Protein 6KTH (pdb70)

Sequence (190 aa):
DLGTENLYFQSMVSDFRKKKLLHVFTAFFDTNGSGTIDKKDFELAIERISKSRGWSAGDAQYKEVQDTLLKVWDGLSSADTDNDGQVSKEEWISLWEKFSSSPSDWQNLYCKFIFQLEDASNDGSIDSEEFSSVYASFGLDKAEAASAFQKLSKGKSSVSFAEFQELFKEYFASEDVNAPGNFVFGKTSF

Solvent-accessible surface area: 9335 Å² total; per-residue (Å²): 150,147,22,13,84,66,145,136,16,88,95,37,3,42,91,44,26,8,123,4,0,30,54,0,0,70,53,17,7,8,41,84,62,75,27,36,0,45,101,124,0,7,76,42,12,3,67,131,17,0,122,45,66,66,51,65,74,84,54,70,75,21,130,108,5,64,65,28,3,48,113,0,14,85,27,0,33,94,30,158,21,132,80,142,31,72,0,32,60,37,36,0,0,38,29,1,55,90,15,61,94,58,68,44,125,11,2,71,37,6,5,85,13,3,5,82,15,4,3,77,91,108,106,35,34,2,58,38,105,49,0,2,31,0,1,37,34,44,70,35,88,83,79,47,0,36,48,0,6,132,91,1,2,152,70,82,100,51,0,36,63,65,70,2,72,96,20,4,71,58,4,1,39,12,105,97,89,112,6,25,0,2,6,2,5,0,69,37,69,89

B-factor: mean 18.72, std 8.76, range [8.99, 74.09]

Foldseek 3Di:
DCPCVDVVNVVLDPPVLLVLLVCCVQLPAQQVNPQKGFVVSLVVCLQLLQVLLVHHPPDPVSVVSNVLSVVLQVFVQPPDDPDRRIGHSNNSLVLLSCCVPDNTPSLVSVLVVLVCQLVVVPPQKHFLVSQLSSLVSSVDDSVQLSVLRCLLVVNDRIAGSVSSVVLCNCCNHPPDLSRSSVSSNRHNHD

Structure (mmCIF, N/CA/C/O backbone):
data_6KTH
#
_entry.id   6KTH
#
_cell.length_a   47.960
_cell.length_b   67.570
_cell.length_c   69.470
_cell.angle_alpha   90.00
_cell.angle_beta   90.00
_cell.angle_gamma   90.00
#
_symmetry.space_group_name_H-M   'P 21 21 21'
#
loop_
_entity.id
_entity.type
_entity.pdbx_description
1 polymer 'Juvenile hormone diol kinase'
2 non-polymer 'CALCIUM ION'
3 non-polymer GLYCEROL
4 water water
#
loop_
_atom_site.group_PDB
_atom_site.id
_atom_site.type_symbol
_atom_site.label_atom_id
_atom_site.label_alt_id
_atom_site.label_comp_id
_atom_site.label_asym_id
_atom_site.label_entity_id
_atom_site.label_seq_id
_atom_site.pdbx_PDB_ins_code
_atom_site.Cartn_x
_atom_site.Cartn_y
_atom_site.Cartn_z
_atom_site.occupancy
_atom_site.B_iso_or_equiv
_atom_site.auth_seq_id
_atom_site.auth_comp_id
_atom_site.auth_asym_id
_atom_site.auth_atom_id
_atom_site.pdbx_PDB_model_num
ATOM 1 N N . ASP A 1 12 ? -29.667 -17.955 -26.593 1.00 36.58 -10 ASP A N 1
ATOM 2 C CA . ASP A 1 12 ? -28.610 -18.983 -26.403 1.00 34.16 -10 ASP A CA 1
ATOM 3 C C . ASP A 1 12 ? -29.060 -19.839 -25.216 1.00 30.86 -10 ASP A C 1
ATOM 4 O O . ASP A 1 12 ? -29.072 -19.406 -24.067 1.00 29.21 -10 ASP A O 1
ATOM 13 N N . LEU A 1 13 ? -29.473 -21.053 -25.489 1.00 25.00 -9 LEU A N 1
ATOM 14 C CA . LEU A 1 13 ? -29.782 -21.982 -24.398 1.00 21.02 -9 LEU A CA 1
ATOM 15 C C . LEU A 1 13 ? -28.555 -22.806 -24.010 1.00 18.42 -9 LEU A C 1
ATOM 16 O O . LEU A 1 13 ? -28.716 -23.668 -23.161 1.00 16.02 -9 LEU A O 1
ATOM 32 N N . GLY A 1 14 ? -27.367 -22.542 -24.479 1.00 17.39 -8 GLY A N 1
ATOM 33 C CA . GLY A 1 14 ? -26.182 -23.359 -24.135 1.00 17.35 -8 GLY A CA 1
ATOM 34 C C . GLY A 1 14 ? -25.981 -23.488 -22.675 1.00 15.78 -8 GLY A C 1
ATOM 35 O O . GLY A 1 14 ? -25.648 -24.561 -22.138 1.00 17.09 -8 GLY A O 1
ATOM 39 N N . THR A 1 15 ? -26.112 -22.387 -21.936 1.00 14.99 -7 THR A N 1
ATOM 40 C CA . THR A 1 15 ? -25.870 -22.382 -20.493 1.00 14.96 -7 THR A CA 1
ATOM 41 C C . THR A 1 15 ? -26.914 -23.139 -19.714 1.00 14.55 -7 THR A C 1
ATOM 42 O O . THR A 1 15 ? -26.692 -23.417 -18.574 1.00 14.36 -7 THR A O 1
ATOM 52 N N . GLU A 1 16 ? -28.014 -23.506 -20.346 1.00 14.18 -6 GLU A N 1
ATOM 53 C CA . GLU A 1 16 ? -29.109 -24.283 -19.756 1.00 14.70 -6 GLU A CA 1
ATOM 54 C C . GLU A 1 16 ? -28.993 -25.771 -20.122 1.00 13.47 -6 GLU A C 1
ATOM 55 O O . GLU A 1 16 ? -29.948 -26.492 -19.849 1.00 14.41 -6 GLU A O 1
ATOM 67 N N . ASN A 1 17 ? -27.926 -26.223 -20.725 1.00 13.51 -5 ASN A N 1
ATOM 68 C CA . ASN A 1 17 ? -27.886 -27.626 -21.131 1.00 13.99 -5 ASN A CA 1
ATOM 69 C C . ASN A 1 17 ? -27.624 -28.519 -19.935 1.00 14.11 -5 ASN A C 1
ATOM 70 O O . ASN A 1 17 ? -27.374 -28.016 -18.781 1.00 13.75 -5 ASN A O 1
ATOM 79 N N . LEU A 1 18 ? -27.841 -29.843 -20.007 1.00 14.33 -4 LEU A N 1
ATOM 80 C CA . LEU A 1 18 ? -27.806 -30.723 -18.851 1.00 15.86 -4 LEU A CA 1
ATOM 81 C C . LEU A 1 18 ? -26.414 -30.803 -18.233 1.00 15.87 -4 LEU A C 1
ATOM 82 O O . LEU A 1 18 ? -26.347 -31.103 -17.067 1.00 16.22 -4 LEU A O 1
ATOM 98 N N . TYR A 1 19 ? -25.406 -30.633 -19.021 1.00 15.54 -3 TYR A N 1
ATOM 99 C CA . TYR A 1 19 ? -24.003 -30.645 -18.487 1.00 17.16 -3 TYR A CA 1
ATOM 100 C C . TYR A 1 19 ? -23.858 -29.467 -17.497 1.00 16.75 -3 TYR A C 1
ATOM 101 O O . TYR A 1 19 ? -23.476 -29.644 -16.354 1.00 16.99 -3 TYR A O 1
ATOM 118 N N . PHE A 1 20 ? -24.275 -28.277 -17.915 1.00 15.15 -2 PHE A N 1
ATOM 119 C CA . PHE A 1 20 ? -24.137 -27.125 -17.000 1.00 15.78 -2 PHE A CA 1
ATOM 120 C C . PHE A 1 20 ? -25.086 -27.252 -15.863 1.00 16.90 -2 PHE A C 1
ATOM 121 O O . PHE A 1 20 ? -24.733 -26.931 -14.701 1.00 17.84 -2 PHE A O 1
ATOM 138 N N . GLN A 1 21 ? -26.285 -27.804 -16.011 1.00 14.51 -1 GLN A N 1
ATOM 139 C CA . GLN A 1 21 ? -27.180 -27.987 -14.875 1.00 15.70 -1 GLN A CA 1
ATOM 140 C C . GLN A 1 21 ? -26.681 -29.031 -13.901 1.00 17.25 -1 GLN A C 1
ATOM 141 O O . GLN A 1 21 ? -26.991 -28.918 -12.724 1.00 22.06 -1 GLN A O 1
ATOM 153 N N . SER A 1 22 ? -25.888 -29.972 -14.337 1.00 17.59 0 SER A N 1
ATOM 154 C CA . SER A 1 22 ? -25.307 -30.942 -13.393 1.00 20.51 0 SER A CA 1
ATOM 155 C C . SER A 1 22 ? -24.101 -30.288 -12.722 1.00 21.84 0 SER A C 1
ATOM 156 O O . SER A 1 22 ? -23.844 -30.659 -11.542 1.00 29.76 0 SER A O 1
ATOM 163 N N . MET A 1 23 ? -23.433 -29.393 -13.336 1.00 19.00 1 MET A N 1
ATOM 164 C CA . MET A 1 23 ? -22.185 -28.777 -12.794 1.00 20.93 1 MET A CA 1
ATOM 165 C C . MET A 1 23 ? -22.531 -27.724 -11.761 1.00 21.06 1 MET A C 1
ATOM 166 O O . MET A 1 23 ? -21.743 -27.605 -10.754 1.00 22.35 1 MET A O 1
ATOM 180 N N . VAL A 1 24 ? -23.508 -26.860 -11.994 1.00 17.59 2 VAL A N 1
ATOM 181 C CA . VAL A 1 24 ? -23.810 -25.687 -11.149 1.00 17.65 2 VAL A CA 1
ATOM 182 C C . VAL A 1 24 ? -25.309 -25.612 -11.010 1.00 15.24 2 VAL A C 1
ATOM 183 O O . VAL A 1 24 ? -26.042 -25.702 -12.000 1.00 17.83 2 VAL A O 1
ATOM 196 N N . SER A 1 25 ? -25.730 -25.281 -9.812 1.00 14.23 3 SER A N 1
ATOM 197 C CA . SER A 1 25 ? -27.129 -24.973 -9.592 1.00 13.48 3 SER A CA 1
ATOM 198 C C . SER A 1 25 ? -27.571 -23.797 -10.415 1.00 12.66 3 SER A C 1
ATOM 199 O O . SER A 1 25 ? -26.741 -22.875 -10.722 1.00 13.73 3 SER A O 1
ATOM 206 N N . ASP A 1 26 ? -28.830 -23.597 -10.637 1.00 13.81 4 ASP A N 1
ATOM 207 C CA . ASP A 1 26 ? -29.353 -22.429 -11.303 1.00 14.68 4 ASP A CA 1
ATOM 208 C C . ASP A 1 26 ? -28.964 -21.170 -10.517 1.00 13.39 4 ASP A C 1
ATOM 209 O O . ASP A 1 26 ? -28.642 -20.123 -11.106 1.00 13.57 4 ASP A O 1
ATOM 218 N N . PHE A 1 27 ? -29.022 -21.182 -9.226 1.00 12.92 5 PHE A N 1
ATOM 219 C CA . PHE A 1 27 ? -28.714 -20.035 -8.396 1.00 12.34 5 PHE A CA 1
ATOM 220 C C . PHE A 1 27 ? -27.253 -19.624 -8.561 1.00 11.60 5 PHE A C 1
ATOM 221 O O . PHE A 1 27 ? -26.935 -18.456 -8.753 1.00 11.70 5 PHE A O 1
ATOM 238 N N . ARG A 1 28 ? -26.351 -20.563 -8.453 1.00 11.36 6 ARG A N 1
ATOM 239 C CA . ARG A 1 28 ? -24.932 -20.274 -8.654 1.00 11.33 6 ARG A CA 1
ATOM 240 C C . ARG A 1 28 ? -24.689 -19.830 -10.072 1.00 11.35 6 ARG A C 1
ATOM 241 O O . ARG A 1 28 ? -23.900 -18.886 -10.292 1.00 12.66 6 ARG A O 1
ATOM 262 N N . LYS A 1 29 ? -25.323 -20.441 -11.063 1.00 12.68 7 LYS A N 1
ATOM 263 C CA . LYS A 1 29 ? -25.110 -20.072 -12.450 1.00 12.71 7 LYS A CA 1
ATOM 264 C C . LYS A 1 29 ? -25.528 -18.663 -12.669 1.00 12.33 7 LYS A C 1
ATOM 265 O O . LYS A 1 29 ? -24.785 -17.878 -13.350 1.00 12.36 7 LYS A O 1
ATOM 284 N N . LYS A 1 30 ? -26.629 -18.195 -12.111 1.00 12.31 8 LYS A N 1
ATOM 285 C CA . LYS A 1 30 ? -27.078 -16.845 -12.219 1.00 12.80 8 LYS A CA 1
ATOM 286 C C . LYS A 1 30 ? -26.071 -15.854 -11.593 1.00 12.28 8 LYS A C 1
ATOM 287 O O . LYS A 1 30 ? -25.727 -14.849 -12.173 1.00 12.98 8 LYS A O 1
ATOM 306 N N . LYS A 1 31 ? -25.540 -16.212 -10.426 1.00 10.80 9 LYS A N 1
ATOM 307 C CA . LYS A 1 31 ? -24.506 -15.395 -9.813 1.00 11.16 9 LYS A CA 1
ATOM 308 C C . LYS A 1 31 ? -23.274 -15.298 -10.731 1.00 10.53 9 LYS A C 1
ATOM 309 O O . LYS A 1 31 ? -22.670 -14.202 -10.858 1.00 10.85 9 LYS A O 1
ATOM 328 N N . LEU A 1 32 ? -22.825 -16.411 -11.248 1.00 10.81 10 LEU A N 1
ATOM 329 C CA . LEU A 1 32 ? -21.587 -16.389 -12.080 1.00 11.47 10 LEU A CA 1
ATOM 330 C C . LEU A 1 32 ? -21.884 -15.575 -13.323 1.00 11.60 10 LEU A C 1
ATOM 331 O O . LEU A 1 32 ? -20.980 -14.799 -13.737 1.00 11.99 10 LEU A O 1
ATOM 347 N N . LEU A 1 33 ? -22.986 -15.738 -13.976 1.00 11.36 11 LEU A N 1
ATOM 348 C CA . LEU A 1 33 ? -23.256 -15.026 -15.227 1.00 12.12 11 LEU A CA 1
ATOM 349 C C . LEU A 1 33 ? -23.493 -13.592 -14.949 1.00 12.30 11 LEU A C 1
ATOM 350 O O . LEU A 1 33 ? -23.188 -12.719 -15.787 1.00 13.47 11 LEU A O 1
ATOM 366 N N . HIS A 1 34 ? -23.940 -13.172 -13.775 1.00 11.81 12 HIS A N 1
ATOM 367 C CA . HIS A 1 34 ? -24.088 -11.786 -13.421 1.00 11.90 12 HIS A CA 1
ATOM 368 C C . HIS A 1 34 ? -22.743 -11.097 -13.453 1.00 12.73 12 HIS A C 1
ATOM 369 O O . HIS A 1 34 ? -22.635 -9.933 -13.884 1.00 13.72 12 HIS A O 1
ATOM 382 N N . VAL A 1 35 ? -21.668 -11.715 -12.997 1.00 11.90 13 VAL A N 1
ATOM 383 C CA . VAL A 1 35 ? -20.332 -11.125 -12.996 1.00 12.07 13 VAL A CA 1
ATOM 384 C C . VAL A 1 35 ? -19.901 -10.982 -14.464 1.00 12.76 13 VAL A C 1
ATOM 385 O O . VAL A 1 35 ? -19.337 -9.908 -14.858 1.00 12.96 13 VAL A O 1
ATOM 398 N N . PHE A 1 36 ? -20.203 -11.944 -15.287 1.00 12.22 14 PHE A N 1
ATOM 399 C CA . PHE A 1 36 ? -19.897 -11.850 -16.740 1.00 12.20 14 PHE A CA 1
ATOM 400 C C . PHE A 1 36 ? -20.582 -10.635 -17.315 1.00 12.10 14 PHE A C 1
ATOM 401 O O . PHE A 1 36 ? -19.870 -9.799 -17.981 1.00 12.96 14 PHE A O 1
ATOM 418 N N . THR A 1 37 ? -21.862 -10.464 -17.163 1.00 12.22 15 THR A N 1
ATOM 419 C CA . THR A 1 37 ? -22.590 -9.400 -17.861 1.00 13.91 15 THR A CA 1
ATOM 420 C C . THR A 1 37 ? -22.379 -8.096 -17.207 1.00 15.28 15 THR A C 1
ATOM 421 O O . THR A 1 37 ? -22.346 -7.031 -17.964 1.00 18.22 15 THR A O 1
ATOM 431 N N . ALA A 1 38 ? -22.308 -7.976 -15.908 1.00 14.03 16 ALA A N 1
ATOM 432 C CA . ALA A 1 38 ? -22.266 -6.675 -15.261 1.00 15.25 16 ALA A CA 1
ATOM 433 C C . ALA A 1 38 ? -20.877 -6.145 -15.120 1.00 15.30 16 ALA A C 1
ATOM 434 O O . ALA A 1 38 ? -20.682 -4.921 -15.007 1.00 19.86 16 ALA A O 1
ATOM 441 N N . PHE A 1 39 ? -19.839 -6.963 -15.081 1.00 13.26 17 PHE A N 1
ATOM 442 C CA . PHE A 1 39 ? -18.460 -6.528 -14.817 1.00 14.59 17 PHE A CA 1
ATOM 443 C C . PHE A 1 39 ? -17.491 -6.808 -15.945 1.00 15.37 17 PHE A C 1
ATOM 444 O O . PHE A 1 39 ? -16.562 -5.958 -16.058 1.00 18.67 17 PHE A O 1
ATOM 461 N N . PHE A 1 40 ? -17.644 -7.829 -16.726 1.00 13.93 18 PHE A N 1
ATOM 462 C CA . PHE A 1 40 ? -16.582 -8.177 -17.711 1.00 13.50 18 PHE A CA 1
ATOM 463 C C . PHE A 1 40 ? -16.991 -7.870 -19.131 1.00 13.37 18 PHE A C 1
ATOM 464 O O . PHE A 1 40 ? -16.097 -7.436 -19.868 1.00 14.56 18 PHE A O 1
ATOM 481 N N . ASP A 1 41 ? -18.206 -8.090 -19.526 1.00 13.60 19 ASP A N 1
ATOM 482 C CA . ASP A 1 41 ? -18.628 -7.913 -20.940 1.00 13.53 19 ASP A CA 1
ATOM 483 C C . ASP A 1 41 ? -19.034 -6.480 -21.125 1.00 13.36 19 ASP A C 1
ATOM 484 O O . ASP A 1 41 ? -20.208 -6.157 -21.313 1.00 15.86 19 ASP A O 1
ATOM 493 N N . THR A 1 42 ? -18.015 -5.581 -21.197 1.00 13.19 20 THR A N 1
ATOM 494 C CA . THR A 1 42 ? -18.258 -4.137 -21.221 1.00 14.24 20 THR A CA 1
ATOM 495 C C . THR A 1 42 ? -19.118 -3.726 -22.381 1.00 15.48 20 THR A C 1
ATOM 496 O O . THR A 1 42 ? -19.976 -2.838 -22.113 1.00 19.48 20 THR A O 1
ATOM 506 N N . ASN A 1 43 ? -18.963 -4.283 -23.553 1.00 15.68 21 ASN A N 1
ATOM 507 C CA . ASN A 1 43 ? -19.775 -3.810 -24.679 1.00 16.90 21 ASN A CA 1
ATOM 508 C C . ASN A 1 43 ? -21.095 -4.551 -24.771 1.00 19.49 21 ASN A C 1
ATOM 509 O O . ASN A 1 43 ? -21.860 -4.324 -25.754 1.00 20.73 21 ASN A O 1
ATOM 518 N N . GLY A 1 44 ? -21.412 -5.506 -23.906 1.00 17.70 22 GLY A N 1
ATOM 519 C CA . GLY A 1 44 ? -22.715 -6.200 -23.922 1.00 18.72 22 GLY A CA 1
ATOM 520 C C . GLY A 1 44 ? -22.873 -7.142 -25.061 1.00 18.79 22 GLY A C 1
ATOM 521 O O . GLY A 1 44 ? -24.022 -7.551 -25.366 1.00 22.72 22 GLY A O 1
ATOM 525 N N . SER A 1 45 ? -21.849 -7.632 -25.716 1.00 17.38 23 SER A N 1
ATOM 526 C CA . SER A 1 45 ? -21.953 -8.454 -26.934 1.00 18.03 23 SER A CA 1
ATOM 527 C C . SER A 1 45 ? -22.330 -9.878 -26.620 1.00 21.10 23 SER A C 1
ATOM 528 O O . SER A 1 45 ? -22.669 -10.656 -27.506 1.00 21.31 23 SER A O 1
ATOM 535 N N . GLY A 1 46 ? -22.147 -10.300 -25.381 1.00 17.72 24 GLY A N 1
ATOM 536 C CA . GLY A 1 46 ? -22.407 -11.700 -24.959 1.00 17.92 24 GLY A CA 1
ATOM 537 C C . GLY A 1 46 ? -21.181 -12.554 -24.957 1.00 16.86 24 GLY A C 1
ATOM 538 O O . GLY A 1 46 ? -21.236 -13.729 -24.589 1.00 17.98 24 GLY A O 1
ATOM 542 N N . THR A 1 47 ? -20.021 -12.008 -25.315 1.00 16.14 25 THR A N 1
ATOM 543 C CA . THR A 1 47 ? -18.741 -12.662 -25.310 1.00 15.45 25 THR A CA 1
ATOM 544 C C . THR A 1 47 ? -17.692 -11.719 -24.715 1.00 14.35 25 THR A C 1
ATOM 545 O O . THR A 1 47 ? -17.781 -10.495 -25.043 1.00 16.21 25 THR A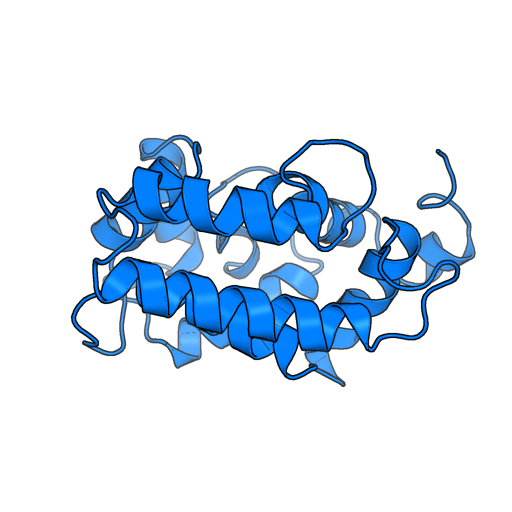 O 1
ATOM 555 N N . ILE A 1 48 ? -16.785 -12.216 -23.931 1.00 13.12 26 ILE A N 1
ATOM 556 C CA . ILE A 1 48 ? -15.678 -11.387 -23.406 1.00 13.29 26 ILE A CA 1
ATOM 557 C C . ILE A 1 48 ? -14.526 -11.469 -24.354 1.00 14.20 26 ILE A C 1
ATOM 558 O O . ILE A 1 48 ? -14.050 -12.569 -24.659 1.00 14.40 26 ILE A O 1
ATOM 574 N N . ASP A 1 49 ? -13.926 -10.352 -24.713 1.00 13.35 27 ASP A N 1
ATOM 575 C CA . ASP A 1 49 ? -12.662 -10.346 -25.513 1.00 14.00 27 ASP A CA 1
ATOM 576 C C . ASP A 1 49 ? -11.813 -9.188 -25.055 1.00 13.45 27 ASP A C 1
ATOM 577 O O . ASP A 1 49 ? -12.136 -8.453 -24.090 1.00 12.78 27 ASP A O 1
ATOM 586 N N . LYS A 1 50 ? -10.641 -9.002 -25.663 1.00 12.66 28 LYS A N 1
ATOM 587 C CA . LYS A 1 50 ? -9.721 -8.000 -25.222 1.00 12.62 28 LYS A CA 1
ATOM 588 C C . LYS A 1 50 ? -10.331 -6.593 -25.351 1.00 11.83 28 LYS A C 1
ATOM 589 O O . LYS A 1 50 ? -10.055 -5.778 -24.482 1.00 12.83 28 LYS A O 1
ATOM 608 N N . LYS A 1 51 ? -11.130 -6.363 -26.314 1.00 12.29 29 LYS A N 1
ATOM 609 C CA . LYS A 1 51 ? -11.775 -5.061 -26.489 1.00 13.27 29 LYS A CA 1
ATOM 610 C C . LYS A 1 51 ? -12.562 -4.741 -25.251 1.00 12.40 29 LYS A C 1
ATOM 611 O O . LYS A 1 51 ? -12.629 -3.532 -24.859 1.00 13.19 29 LYS A O 1
ATOM 630 N N . ASP A 1 52 ? -13.237 -5.698 -24.629 1.00 12.26 30 ASP A N 1
ATOM 631 C CA . ASP A 1 52 ? -13.967 -5.376 -23.412 1.00 12.10 30 ASP A CA 1
ATOM 632 C C . ASP A 1 52 ? -13.056 -4.826 -22.330 1.00 12.48 30 ASP A C 1
ATOM 633 O O . ASP A 1 52 ? -13.475 -3.940 -21.571 1.00 13.21 30 ASP A O 1
ATOM 642 N N . PHE A 1 53 ? -11.869 -5.355 -22.208 1.00 12.02 31 PHE A N 1
ATOM 643 C CA . PHE A 1 53 ? -10.895 -4.903 -21.210 1.00 12.07 31 PHE A CA 1
ATOM 644 C C . PHE A 1 53 ? -10.358 -3.532 -21.597 1.00 12.26 31 PHE A C 1
ATOM 645 O O . PHE A 1 53 ? -10.171 -2.679 -20.731 1.00 13.56 31 PHE A O 1
ATOM 662 N N . GLU A 1 54 ? -10.108 -3.282 -22.870 1.00 12.30 32 GLU A N 1
ATOM 663 C CA . GLU A 1 54 ? -9.601 -1.973 -23.307 1.00 13.52 32 GLU A CA 1
ATOM 664 C C . GLU A 1 54 ? -10.686 -0.951 -23.043 1.00 13.85 32 GLU A C 1
ATOM 665 O O . GLU A 1 54 ? -10.316 0.179 -22.587 1.00 16.83 32 GLU A O 1
ATOM 677 N N . LEU A 1 55 ? -11.954 -1.222 -23.224 1.00 12.69 33 LEU A N 1
ATOM 678 C CA . LEU A 1 55 ? -13.022 -0.272 -22.833 1.00 12.10 33 LEU A CA 1
ATOM 679 C C . LEU A 1 55 ? -13.106 -0.145 -21.345 1.00 13.28 33 LEU A C 1
ATOM 680 O O . LEU A 1 55 ? -13.202 0.998 -20.845 1.00 13.97 33 LEU A O 1
ATOM 696 N N . ALA A 1 56 ? -13.004 -1.218 -20.574 1.00 12.35 34 ALA A N 1
ATOM 697 C CA . ALA A 1 56 ? -13.113 -1.184 -19.107 1.00 12.42 34 ALA A CA 1
ATOM 698 C C . ALA A 1 56 ? -12.014 -0.327 -18.544 1.00 11.70 34 ALA A C 1
ATOM 699 O O . ALA A 1 56 ? -12.252 0.375 -17.544 1.00 12.36 34 ALA A O 1
ATOM 706 N N . ILE A 1 57 ? -10.797 -0.424 -19.005 1.00 11.92 35 ILE A N 1
ATOM 707 C CA . ILE A 1 57 ? -9.676 0.343 -18.469 1.00 11.60 35 ILE A CA 1
ATOM 708 C C . ILE A 1 57 ? -10.053 1.809 -18.504 1.00 12.32 35 ILE A C 1
ATOM 709 O O . ILE A 1 57 ? -9.869 2.526 -17.509 1.00 12.87 35 ILE A O 1
ATOM 725 N N . GLU A 1 58 ? -10.460 2.295 -19.657 1.00 12.60 36 GLU A N 1
ATOM 726 C CA . GLU A 1 58 ? -10.789 3.709 -19.839 1.00 12.85 36 GLU A CA 1
ATOM 727 C C . GLU A 1 58 ? -11.972 4.040 -18.964 1.00 12.56 36 GLU A C 1
ATOM 728 O O . GLU A 1 58 ? -11.978 5.099 -18.280 1.00 14.04 36 GLU A O 1
ATOM 740 N N . ARG A 1 59 ? -13.022 3.231 -18.960 1.00 11.49 37 ARG A N 1
ATOM 741 C CA . ARG A 1 59 ? -14.266 3.599 -18.275 1.00 12.12 37 ARG A CA 1
ATOM 742 C C . ARG A 1 59 ? -14.119 3.533 -16.759 1.00 12.44 37 ARG A C 1
ATOM 743 O O . ARG A 1 59 ? -14.586 4.436 -16.075 1.00 12.70 37 ARG A O 1
ATOM 764 N N . ILE A 1 60 ? -13.546 2.479 -16.244 1.00 12.11 38 ILE A N 1
ATOM 765 C CA . ILE A 1 60 ? -13.345 2.376 -14.785 1.00 11.50 38 ILE A CA 1
ATOM 766 C C . ILE A 1 60 ? -12.470 3.505 -14.358 1.00 12.21 38 ILE A C 1
ATOM 767 O O . ILE A 1 60 ? -12.737 4.149 -13.323 1.00 11.89 38 ILE A O 1
ATOM 783 N N . SER A 1 61 ? -11.381 3.791 -15.040 1.00 11.61 39 SER A N 1
ATOM 784 C CA . SER A 1 61 ? -10.514 4.899 -14.660 1.00 11.82 39 SER A CA 1
ATOM 785 C C . SER A 1 61 ? -11.295 6.193 -14.597 1.00 12.45 39 SER A C 1
ATOM 786 O O . SER A 1 61 ? -11.206 6.928 -13.591 1.00 13.30 39 SER A O 1
ATOM 793 N N . LYS A 1 62 ? -12.073 6.492 -15.611 1.00 12.63 40 LYS A N 1
ATOM 794 C CA . LYS A 1 62 ? -12.856 7.743 -15.634 1.00 14.06 40 LYS A CA 1
ATOM 795 C C . LYS A 1 62 ? -13.852 7.745 -14.491 1.00 13.45 40 LYS A C 1
ATOM 796 O O . LYS A 1 62 ? -14.133 8.827 -13.869 1.00 15.23 40 LYS A O 1
ATOM 815 N N . SER A 1 63 ? -14.399 6.620 -14.127 1.00 12.98 41 SER A N 1
ATOM 816 C CA . SER A 1 63 ? -15.429 6.525 -13.062 1.00 12.99 41 SER A CA 1
ATOM 817 C C . SER A 1 63 ? -14.816 6.895 -11.704 1.00 13.75 41 SER A C 1
ATOM 818 O O . SER A 1 63 ? -15.565 7.217 -10.799 1.00 14.35 41 SER A O 1
ATOM 825 N N . ARG A 1 64 ? -13.517 6.761 -11.585 1.00 13.74 42 ARG A N 1
ATOM 826 C CA . ARG A 1 64 ? -12.779 7.139 -10.361 1.00 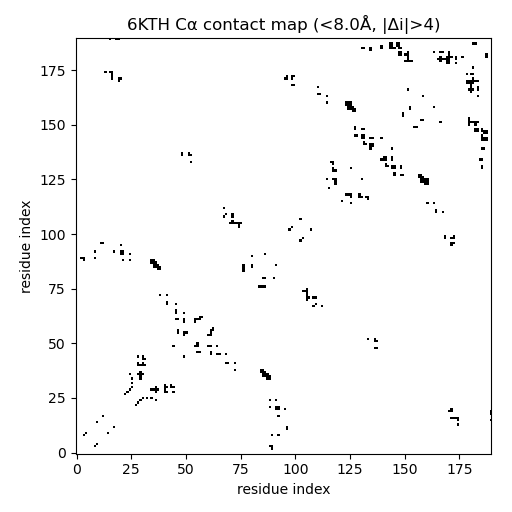14.30 42 ARG A CA 1
ATOM 827 C C . ARG A 1 64 ? -12.084 8.456 -10.497 1.00 15.21 42 ARG A C 1
ATOM 828 O O . ARG A 1 64 ? -11.395 8.871 -9.578 1.00 16.94 42 ARG A O 1
ATOM 849 N N . GLY A 1 65 ? -12.289 9.203 -11.570 1.00 14.56 43 GLY A N 1
ATOM 850 C CA . GLY A 1 65 ? -11.731 10.537 -11.802 1.00 16.09 43 GLY A CA 1
ATOM 851 C C . GLY A 1 65 ? -10.330 10.510 -12.339 1.00 17.83 43 GLY A C 1
ATOM 852 O O . GLY A 1 65 ? -9.615 11.544 -12.279 1.00 19.89 43 GLY A O 1
ATOM 856 N N . TRP A 1 66 ? -9.879 9.426 -12.952 1.00 16.10 44 TRP A N 1
ATOM 857 C CA . TRP A 1 66 ? -8.512 9.300 -13.477 1.00 16.34 44 TRP A CA 1
ATOM 858 C C . TRP A 1 66 ? -8.549 9.369 -14.983 1.00 17.95 44 TRP A C 1
ATOM 859 O O . TRP A 1 66 ? -9.603 9.109 -15.589 1.00 19.89 44 TRP A O 1
ATOM 880 N N . SER A 1 67 ? -7.443 9.727 -15.561 1.00 18.78 45 SER A N 1
ATOM 881 C CA . SER A 1 67 ? -7.284 9.841 -17.013 1.00 19.18 45 SER A CA 1
ATOM 882 C C . SER A 1 67 ? -5.909 9.348 -17.362 1.00 18.97 45 SER A C 1
ATOM 883 O O . SER A 1 67 ? -5.035 9.223 -16.515 1.00 17.94 45 SER A O 1
ATOM 890 N N . ALA A 1 68 ? -5.734 9.037 -18.644 1.00 18.59 46 ALA A N 1
ATOM 891 C CA . ALA A 1 68 ? -4.473 8.465 -19.089 1.00 18.84 46 ALA A CA 1
ATOM 892 C C . ALA A 1 68 ? -3.342 9.372 -18.699 1.00 21.05 46 ALA A C 1
ATOM 893 O O . ALA A 1 68 ? -3.496 10.616 -18.815 1.00 23.04 46 ALA A O 1
ATOM 900 N N . GLY A 1 69 ? -2.224 8.803 -18.298 1.00 22.15 47 GLY A N 1
ATOM 901 C CA . GLY A 1 69 ? -1.105 9.641 -17.811 1.00 23.08 47 GLY A CA 1
ATOM 902 C C . GLY A 1 69 ? -1.099 9.631 -16.290 1.00 24.23 47 GLY A C 1
ATOM 903 O O . GLY A 1 69 ? -0.025 9.848 -15.690 1.00 28.00 47 GLY A O 1
ATOM 907 N N . ASP A 1 70 ? -2.228 9.472 -15.591 1.00 20.54 48 ASP A N 1
ATOM 908 C CA . ASP A 1 70 ? -2.266 9.388 -14.115 1.00 20.34 48 ASP A CA 1
ATOM 909 C C . ASP A 1 70 ? -1.646 8.061 -13.683 1.00 21.25 48 ASP A C 1
ATOM 910 O O . ASP A 1 70 ? -1.872 7.020 -14.319 1.00 20.21 48 ASP A O 1
ATOM 919 N N . ALA A 1 71 ? -0.963 8.021 -12.560 1.00 20.80 49 ALA A N 1
ATOM 920 C CA . ALA A 1 71 ? -0.389 6.783 -12.065 1.00 19.19 49 ALA A CA 1
ATOM 921 C C . ALA A 1 71 ? -1.513 5.777 -11.842 1.00 18.22 49 ALA A C 1
ATOM 922 O O . ALA A 1 71 ? -1.298 4.575 -12.046 1.00 19.02 49 ALA A O 1
ATOM 929 N N . GLN A 1 72 ? -2.640 6.181 -11.317 1.00 17.76 50 GLN A N 1
ATOM 930 C CA . GLN A 1 72 ? -3.747 5.220 -11.022 1.00 16.68 50 GLN A CA 1
ATOM 931 C C . GLN A 1 72 ? -4.289 4.650 -12.338 1.00 16.07 50 GLN A C 1
ATOM 932 O O . GLN A 1 72 ? -4.716 3.503 -12.329 1.00 16.09 50 GLN A O 1
ATOM 944 N N . TYR A 1 73 ? -4.335 5.401 -13.396 1.00 15.72 51 TYR A N 1
ATOM 945 C CA . TYR A 1 73 ? -4.790 4.872 -14.703 1.00 14.35 51 TYR A CA 1
ATOM 946 C C . TYR A 1 73 ? -3.835 3.798 -15.152 1.00 14.57 51 TYR A C 1
ATOM 947 O O . TYR A 1 73 ? -4.235 2.683 -15.572 1.00 14.71 51 TYR A O 1
ATOM 964 N N . LYS A 1 74 ? -2.547 4.021 -15.055 1.00 15.27 52 LYS A N 1
ATOM 965 C CA . LYS A 1 74 ? -1.545 3.041 -15.468 1.00 16.75 52 LYS A CA 1
ATOM 966 C C . LYS A 1 74 ? -1.722 1.750 -14.631 1.00 16.68 52 LYS A C 1
ATOM 967 O O . LYS A 1 74 ? -1.573 0.656 -15.170 1.00 16.05 52 LYS A O 1
ATOM 986 N N . GLU A 1 75 ? -2.033 1.873 -13.349 1.00 15.15 53 GLU A N 1
ATOM 987 C CA . GLU A 1 75 ? -2.272 0.726 -12.473 1.00 15.93 53 GLU A CA 1
ATOM 988 C C . GLU A 1 75 ? -3.494 -0.059 -12.967 1.00 14.76 53 GLU A C 1
ATOM 989 O O . GLU A 1 75 ? -3.423 -1.307 -13.064 1.00 14.81 53 GLU A O 1
ATOM 1001 N N . VAL A 1 76 ? -4.608 0.626 -13.240 1.00 13.70 54 VAL A N 1
ATOM 1002 C CA . VAL A 1 76 ? -5.788 -0.10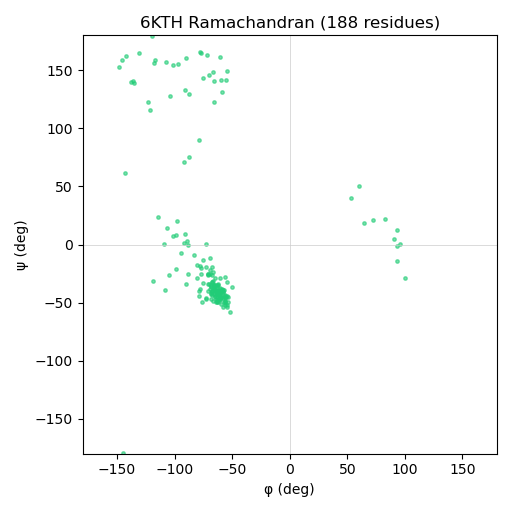3 -13.776 1.00 12.08 54 VAL A CA 1
ATOM 1003 C C . VAL A 1 76 ? -5.398 -0.841 -15.044 1.00 12.26 54 VAL A C 1
ATOM 1004 O O . VAL A 1 76 ? -5.804 -1.970 -15.289 1.00 13.08 54 VAL A O 1
ATOM 1017 N N . GLN A 1 77 ? -4.763 -0.105 -15.959 1.00 12.93 55 GLN A N 1
ATOM 1018 C CA . GLN A 1 77 ? -4.382 -0.656 -17.262 1.00 13.12 55 GLN A CA 1
ATOM 1019 C C . GLN A 1 77 ? -3.557 -1.907 -17.086 1.00 14.32 55 GLN A C 1
ATOM 1020 O O . GLN A 1 77 ? -3.821 -2.945 -17.660 1.00 14.20 55 GLN A O 1
ATOM 1032 N N . ASP A 1 78 ? -2.502 -1.813 -16.284 1.00 14.61 56 ASP A N 1
ATOM 1033 C CA . ASP A 1 78 ? -1.571 -2.932 -16.177 1.00 14.88 56 ASP A CA 1
ATOM 1034 C C . ASP A 1 78 ? -2.294 -4.135 -15.521 1.00 15.31 56 ASP A C 1
ATOM 1035 O O . ASP A 1 78 ? -2.148 -5.281 -15.960 1.00 15.17 56 ASP A O 1
ATOM 1044 N N . THR A 1 79 ? -3.068 -3.850 -14.489 1.00 14.26 57 THR A N 1
ATOM 1045 C CA . THR A 1 79 ? -3.734 -4.945 -13.791 1.00 13.19 57 THR A CA 1
ATOM 1046 C C . THR A 1 79 ? -4.785 -5.621 -14.688 1.00 11.91 57 THR A C 1
ATOM 1047 O O . THR A 1 79 ? -4.845 -6.828 -14.771 1.00 12.49 57 THR A O 1
ATOM 1057 N N . LEU A 1 80 ? -5.658 -4.836 -15.334 1.00 12.45 58 LEU A N 1
ATOM 1058 C CA . LEU A 1 80 ? -6.679 -5.451 -16.154 1.00 11.77 58 LEU A CA 1
ATOM 1059 C C . LEU A 1 80 ? -6.110 -6.184 -17.361 1.00 11.85 58 LEU A C 1
ATOM 1060 O O . LEU A 1 80 ? -6.649 -7.169 -17.757 1.00 12.47 58 LEU A O 1
ATOM 1076 N N . LEU A 1 81 ? -5.042 -5.658 -17.926 1.00 13.02 59 LEU A N 1
ATOM 1077 C CA . LEU A 1 81 ? -4.426 -6.411 -19.043 1.00 14.59 59 LEU A CA 1
ATOM 1078 C C . LEU A 1 81 ? -3.830 -7.729 -18.536 1.00 14.09 59 LEU A C 1
ATOM 1079 O O . LEU A 1 81 ? -3.880 -8.731 -19.257 1.00 14.63 59 LEU A O 1
ATOM 1095 N N . LYS A 1 82 ? -3.352 -7.770 -17.296 1.00 13.98 60 LYS A N 1
ATOM 1096 C CA . LYS A 1 82 ? -2.902 -9.053 -16.723 1.00 14.65 60 LYS A CA 1
ATOM 1097 C C . LYS A 1 82 ? -4.055 -9.977 -16.467 1.00 13.43 60 LYS A C 1
ATOM 1098 O O . LYS A 1 82 ? -3.913 -11.169 -16.646 1.00 15.44 60 LYS A O 1
ATOM 1117 N N . VAL A 1 83 ? -5.187 -9.480 -16.012 1.00 12.83 61 VAL A N 1
ATOM 1118 C CA . VAL A 1 83 ? -6.376 -10.311 -15.835 1.00 12.56 61 VAL A CA 1
ATOM 1119 C C . VAL A 1 83 ? -6.761 -10.892 -17.195 1.00 13.61 61 VAL A C 1
ATOM 1120 O O . VAL A 1 83 ? -7.020 -12.105 -17.299 1.00 14.15 61 VAL A O 1
ATOM 1133 N N . TRP A 1 84 ? -6.774 -10.081 -18.262 1.00 13.01 62 TRP A N 1
ATOM 1134 C CA . TRP A 1 84 ? -7.116 -10.630 -19.583 1.00 13.73 62 TRP A CA 1
ATOM 1135 C C . TRP A 1 84 ? -6.070 -11.675 -20.016 1.00 13.40 62 TRP A C 1
ATOM 1136 O O . TRP A 1 84 ? -6.469 -12.681 -20.56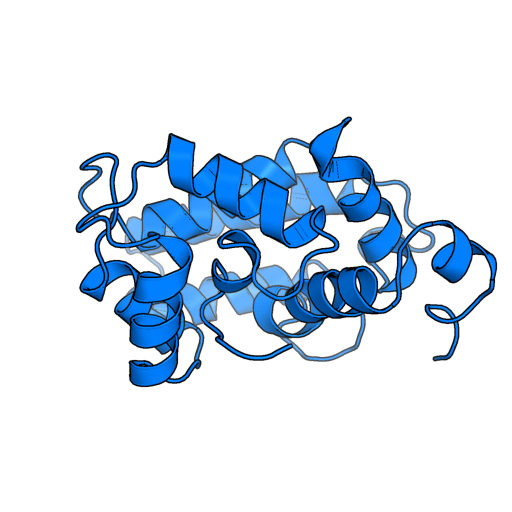8 1.00 15.38 62 TRP A O 1
ATOM 1157 N N . ASP A 1 85 ? -4.812 -11.395 -19.767 1.00 14.98 63 ASP A N 1
ATOM 1158 C CA . ASP A 1 85 ? -3.734 -12.370 -20.185 1.00 18.27 63 ASP A CA 1
ATOM 1159 C C . ASP A 1 85 ? -4.079 -13.728 -19.605 1.00 18.77 63 ASP A C 1
ATOM 1160 O O . ASP A 1 85 ? -4.030 -14.768 -20.269 1.00 19.76 63 ASP A O 1
ATOM 1169 N N . GLY A 1 86 ? -4.464 -13.799 -18.334 1.00 16.47 64 GLY A N 1
ATOM 1170 C CA . GLY A 1 86 ? -4.744 -15.043 -17.661 1.00 15.96 64 GLY A CA 1
ATOM 1171 C C . GLY A 1 86 ? -6.014 -15.611 -18.142 1.00 16.34 64 GLY A C 1
ATOM 1172 O O . GLY A 1 86 ? -6.150 -16.830 -18.433 1.00 18.38 64 GLY A O 1
ATOM 1176 N N . LEU A 1 87 ? -7.101 -14.856 -18.262 1.00 16.08 65 LEU A N 1
ATOM 1177 C CA . LEU A 1 87 ? -8.433 -15.322 -18.658 1.00 16.34 65 LEU A CA 1
ATOM 1178 C C . LEU A 1 87 ? -8.347 -15.885 -20.101 1.00 18.64 65 LEU A C 1
ATOM 1179 O O . LEU A 1 87 ? -8.872 -17.031 -20.358 1.00 21.74 65 LEU A O 1
ATOM 1195 N N . SER A 1 88 ? -7.606 -15.274 -20.953 1.00 17.73 66 SER A N 1
ATOM 1196 C CA . SER A 1 88 ? -7.494 -15.681 -22.378 1.00 20.59 66 SER A CA 1
ATOM 1197 C C . SER A 1 88 ? -6.601 -16.901 -22.552 1.00 24.36 66 SER A C 1
ATOM 1198 O O . SER A 1 88 ? -6.711 -17.463 -23.649 1.00 28.44 66 SER A O 1
ATOM 1205 N N . SER A 1 89 ? -5.740 -17.207 -21.603 1.00 22.75 67 SER A N 1
ATOM 1206 C CA . SER A 1 89 ? -4.853 -18.411 -21.607 1.00 25.54 67 SER A CA 1
ATOM 1207 C C . SER A 1 89 ? -5.639 -19.649 -21.271 1.00 30.39 67 SER A C 1
ATOM 1208 O O . SER A 1 89 ? -5.072 -20.695 -21.529 1.00 33.45 67 SER A O 1
ATOM 1215 N N . ALA A 1 90 ? -6.862 -19.589 -20.762 1.00 34.08 68 ALA A N 1
ATOM 1216 C CA . ALA A 1 90 ? -7.825 -20.730 -20.776 1.00 41.03 68 ALA A CA 1
ATOM 1217 C C . ALA A 1 90 ? -8.060 -21.304 -22.190 1.00 46.43 68 ALA A C 1
ATOM 1218 O O . ALA A 1 90 ? -8.034 -20.549 -23.212 1.00 40.57 68 ALA A O 1
ATOM 1225 N N . ASP A 1 91 ? -8.345 -22.611 -22.256 1.00 51.26 69 ASP A N 1
ATOM 1226 C CA . ASP A 1 91 ? -8.623 -23.373 -23.511 1.00 59.65 69 ASP A CA 1
ATOM 1227 C C . ASP A 1 91 ? -10.066 -23.097 -23.967 1.00 61.06 69 ASP A C 1
ATOM 1228 O O . ASP A 1 91 ? -10.966 -23.863 -23.585 1.00 67.66 69 ASP A O 1
ATOM 1237 N N . THR A 1 92 ? -10.264 -22.065 -24.782 1.00 53.33 70 THR A N 1
ATOM 1238 C CA . THR A 1 92 ? -11.577 -21.598 -25.285 1.00 49.49 70 THR A CA 1
ATOM 1239 C C . THR A 1 92 ? -11.768 -22.105 -26.725 1.00 51.71 70 THR A C 1
ATOM 1240 O O . THR A 1 92 ? -10.751 -22.327 -27.437 1.00 54.56 70 THR A O 1
ATOM 1250 N N . ASP A 1 93 ? -13.022 -22.263 -27.161 1.00 51.67 71 ASP A N 1
ATOM 1251 C CA . ASP A 1 93 ? -13.358 -22.629 -28.560 1.00 53.43 71 ASP A CA 1
ATOM 1252 C C . ASP A 1 93 ? -12.642 -21.657 -29.512 1.00 53.51 71 ASP A C 1
ATOM 1253 O O . ASP A 1 93 ? -11.853 -22.137 -30.368 1.00 47.73 71 ASP A O 1
ATOM 1262 N N . ASN A 1 94 ? -12.899 -20.343 -29.375 1.00 45.30 72 ASN A N 1
ATOM 1263 C CA . ASN A 1 94 ? -12.302 -19.299 -30.261 1.00 43.87 72 ASN A CA 1
ATOM 1264 C C . ASN A 1 94 ? -11.199 -18.593 -29.475 1.00 40.56 72 ASN A C 1
ATOM 1265 O O . ASN A 1 94 ? -11.499 -18.085 -28.391 1.00 34.89 72 ASN A O 1
ATOM 1274 N N . ASP A 1 95 ? -9.985 -18.505 -30.030 1.00 38.00 73 ASP A N 1
ATOM 1275 C CA . ASP A 1 95 ? -8.855 -17.812 -29.367 1.00 40.76 73 ASP A CA 1
ATOM 1276 C C . ASP A 1 95 ? -9.289 -16.357 -29.152 1.00 33.37 73 ASP A C 1
ATOM 1277 O O . ASP A 1 95 ? -9.926 -15.771 -29.987 1.00 34.42 73 ASP A O 1
ATOM 1286 N N . GLY A 1 96 ? -8.897 -15.853 -28.010 1.00 29.06 74 GLY A N 1
ATOM 1287 C CA . GLY A 1 96 ? -9.178 -14.485 -27.571 1.00 25.17 74 GLY A CA 1
ATOM 1288 C C . GLY A 1 96 ? -10.670 -14.214 -27.367 1.00 22.03 74 GLY A C 1
ATOM 1289 O O . GLY A 1 96 ? -11.010 -13.029 -27.358 1.00 21.15 74 GLY A O 1
ATOM 1293 N N . GLN A 1 97 ? -11.583 -15.179 -27.213 1.00 21.60 75 GLN A N 1
ATOM 1294 C CA . GLN A 1 97 ? -13.014 -14.888 -26.911 1.00 19.57 75 GLN A CA 1
ATOM 1295 C C . GLN A 1 97 ? -13.438 -15.845 -25.805 1.00 20.18 75 GLN A C 1
ATOM 1296 O O . GLN A 1 97 ? -12.953 -17.008 -25.771 1.00 21.45 75 GLN A O 1
ATOM 1308 N N . VAL A 1 98 ? -14.205 -15.387 -24.843 1.00 14.73 76 VAL A N 1
ATOM 1309 C CA . VAL A 1 98 ? -14.728 -16.221 -23.753 1.00 13.75 76 VAL A CA 1
ATOM 1310 C C . VAL A 1 98 ? -16.214 -16.154 -23.775 1.00 13.57 76 VAL A C 1
ATOM 1311 O O . VAL A 1 98 ? -16.844 -15.119 -23.644 1.00 14.86 76 VAL A O 1
ATOM 1324 N N . SER A 1 99 ? -16.870 -17.289 -24.030 1.00 14.53 77 SER A N 1
ATOM 1325 C CA . SER A 1 99 ? -18.320 -17.457 -24.018 1.00 14.42 77 SER A CA 1
ATOM 1326 C C . SER A 1 99 ? -18.828 -17.555 -22.568 1.00 12.67 77 SER A C 1
ATOM 1327 O O . SER A 1 99 ? -18.122 -17.849 -21.642 1.00 12.91 77 SER A O 1
ATOM 1334 N N . LYS A 1 100 ? -20.157 -17.404 -22.472 1.00 13.07 78 LYS A N 1
ATOM 1335 C CA . LYS A 1 100 ? -20.790 -17.635 -21.157 1.00 13.18 78 LYS A CA 1
ATOM 1336 C C . LYS A 1 100 ? -20.613 -19.080 -20.693 1.00 13.58 78 LYS A C 1
ATOM 1337 O O . LYS A 1 100 ? -20.429 -19.319 -19.501 1.00 14.39 78 LYS A O 1
ATOM 1356 N N . GLU A 1 101 ? -20.642 -20.032 -21.617 1.00 14.50 79 GLU A N 1
ATOM 1357 C CA . GLU A 1 101 ? -20.481 -21.438 -21.202 1.00 15.10 79 GLU A CA 1
ATOM 1358 C C . GLU A 1 101 ? -19.064 -21.706 -20.690 1.00 15.47 79 GLU A C 1
ATOM 1359 O O . GLU A 1 101 ? -18.814 -22.263 -19.616 1.00 16.63 79 GLU A O 1
ATOM 1371 N N . GLU A 1 102 ? -18.063 -21.058 -21.319 1.00 16.06 80 GLU A N 1
ATOM 1372 C CA . GLU A 1 102 ? -16.668 -21.162 -20.846 1.00 15.76 80 GLU A CA 1
ATOM 1373 C C . GLU A 1 102 ? -16.505 -20.482 -19.499 1.00 15.92 80 GLU A C 1
ATOM 1374 O O . GLU A 1 102 ? -15.791 -20.993 -18.559 1.00 16.24 80 GLU A O 1
ATOM 1386 N N . TRP A 1 103 ? -17.157 -19.355 -19.335 1.00 14.55 81 TRP A N 1
ATOM 1387 C CA . TRP A 1 103 ? -17.088 -18.632 -18.065 1.00 13.57 81 TRP A CA 1
ATOM 1388 C C . TRP A 1 103 ? -17.548 -19.486 -16.912 1.00 14.52 81 TRP A C 1
ATOM 1389 O O . TRP A 1 103 ? -16.994 -19.461 -15.785 1.00 14.13 81 TRP A O 1
ATOM 1410 N N . ILE A 1 104 ? -18.696 -20.188 -17.107 1.00 15.17 82 ILE A N 1
ATOM 1411 C CA . ILE A 1 104 ? -19.205 -21.042 -15.997 1.00 15.85 82 ILE A CA 1
ATOM 1412 C C . ILE A 1 104 ? -18.195 -22.065 -15.625 1.00 15.77 82 ILE A C 1
ATOM 1413 O O . ILE A 1 104 ? -17.946 -22.238 -14.410 1.00 16.16 82 ILE A O 1
ATOM 1429 N N . SER A 1 105 ? -17.608 -22.705 -16.603 1.00 15.09 83 SER A N 1
ATOM 1430 C CA . SER A 1 105 ? -16.582 -23.736 -16.317 1.00 16.63 83 SER A CA 1
ATOM 1431 C C . SER A 1 105 ? -15.427 -23.129 -15.511 1.00 16.71 83 SER A C 1
ATOM 1432 O O . SER A 1 105 ? -14.866 -23.772 -14.610 1.00 19.57 83 SER A O 1
ATOM 1439 N N . LEU A 1 106 ? -15.028 -21.920 -15.865 1.00 15.91 84 LEU A N 1
ATOM 1440 C CA . LEU A 1 106 ? -13.854 -21.279 -15.225 1.00 16.18 84 LEU A CA 1
ATOM 1441 C C . LEU A 1 106 ? -14.158 -20.968 -13.773 1.00 16.81 84 LEU A C 1
ATOM 1442 O O . LEU A 1 106 ? -13.244 -20.961 -12.954 1.00 19.02 84 LEU A O 1
ATOM 1458 N N . TRP A 1 107 ? -15.379 -20.659 -13.389 1.00 14.91 85 TRP A N 1
ATOM 1459 C CA . TRP A 1 107 ? -15.667 -20.232 -12.006 1.00 15.34 85 TRP A CA 1
ATOM 1460 C C . TRP A 1 107 ? -16.194 -21.357 -11.173 1.00 14.77 85 TRP A C 1
ATOM 1461 O O . TRP A 1 107 ? -16.152 -21.248 -9.966 1.00 16.02 85 TRP A O 1
ATOM 1482 N N . GLU A 1 108 ? -16.743 -22.419 -11.752 1.00 15.96 86 GLU A N 1
ATOM 1483 C CA . GLU A 1 108 ? -17.412 -23.486 -10.986 1.00 18.07 86 GLU A CA 1
ATOM 1484 C C . GLU A 1 108 ? -16.490 -24.184 -9.998 1.00 20.25 86 GLU A C 1
ATOM 1485 O O . GLU A 1 108 ? -17.034 -24.629 -8.971 1.00 21.44 86 GLU A O 1
ATOM 1497 N N . LYS A 1 109 ? -15.238 -24.211 -10.306 1.00 20.79 87 LYS A N 1
ATOM 1498 C CA . LYS A 1 109 ? -14.298 -24.894 -9.362 1.00 23.95 87 LYS A CA 1
ATOM 1499 C C . LYS A 1 109 ? -13.334 -23.873 -8.759 1.00 23.39 87 LYS A C 1
ATOM 1500 O O . LYS A 1 109 ? -12.263 -24.254 -8.310 1.00 23.99 87 LYS A O 1
ATOM 1519 N N . PHE A 1 110 ? -13.660 -22.584 -8.700 1.00 19.97 88 PHE A N 1
ATOM 1520 C CA . PHE A 1 110 ? -12.778 -21.562 -8.119 1.00 17.51 88 PHE A CA 1
ATOM 1521 C C . PHE A 1 110 ? -12.424 -22.011 -6.698 1.00 17.43 88 PHE A C 1
ATOM 1522 O O . PHE A 1 110 ? -11.324 -21.654 -6.348 1.00 17.55 88 PHE A O 1
ATOM 1539 N N . SER A 1 111 ? -13.260 -22.710 -5.938 1.00 18.69 89 SER A N 1
ATOM 1540 C CA . SER A 1 111 ? -12.896 -23.053 -4.549 1.00 20.24 89 SER A CA 1
ATOM 1541 C C . SER A 1 111 ? -11.798 -24.093 -4.504 1.00 22.77 89 SER A C 1
ATOM 1542 O O . SER A 1 111 ? -11.012 -24.005 -3.549 1.00 27.05 89 SER A O 1
ATOM 1549 N N . SER A 1 112 ? -11.662 -24.909 -5.499 1.00 21.49 90 SER A N 1
ATOM 1550 C CA . SER A 1 112 ? -10.641 -25.984 -5.407 1.00 21.31 90 SER A CA 1
ATOM 1551 C C . SER A 1 112 ? -9.426 -25.656 -6.255 1.00 23.38 90 SER A C 1
ATOM 1552 O O . SER A 1 112 ? -8.293 -26.116 -5.945 1.00 26.20 90 SER A O 1
ATOM 1559 N N . SER A 1 113 ? -9.567 -24.856 -7.321 1.00 22.25 91 SER A N 1
ATOM 1560 C CA . SER A 1 113 ? -8.523 -24.638 -8.308 1.00 23.01 91 SER A CA 1
ATOM 1561 C C . SER A 1 113 ? -8.570 -23.180 -8.748 1.00 20.15 91 SER A C 1
ATOM 1562 O O . SER A 1 113 ? -8.696 -22.938 -9.953 1.00 22.01 91 SER A O 1
ATOM 1569 N N . PRO A 1 114 ? -8.369 -22.224 -7.841 1.00 18.25 92 PRO A N 1
ATOM 1570 C CA . PRO A 1 114 ? -8.391 -20.799 -8.269 1.00 16.14 92 PRO A CA 1
ATOM 1571 C C . PRO A 1 114 ? -7.243 -20.470 -9.197 1.00 18.01 92 PRO A C 1
ATOM 1572 O O . PRO A 1 114 ? -6.116 -20.975 -8.991 1.00 19.76 92 PRO A O 1
ATOM 1583 N N . SER A 1 115 ? -7.467 -19.668 -10.228 1.00 16.26 93 SER A N 1
ATOM 1584 C CA . SER A 1 115 ? -6.450 -19.215 -11.171 1.00 16.05 93 SER A CA 1
ATOM 1585 C C . SER A 1 115 ? -5.944 -17.821 -10.791 1.00 14.67 93 SER A C 1
ATOM 1586 O O . SER A 1 115 ? -6.649 -17.011 -10.128 1.00 14.44 93 SER A O 1
ATOM 1593 N N . ASP A 1 116 ? -4.751 -17.487 -11.196 1.00 15.32 94 ASP A N 1
ATOM 1594 C CA . ASP A 1 116 ? -4.155 -16.206 -10.860 1.00 16.27 94 ASP A CA 1
ATOM 1595 C C . ASP A 1 116 ? -5.016 -15.061 -11.331 1.00 14.71 94 ASP A C 1
ATOM 1596 O O . ASP A 1 116 ? -5.134 -14.101 -10.583 1.00 15.25 94 ASP A O 1
ATOM 1605 N N . TRP A 1 117 ? -5.576 -15.120 -12.477 1.00 13.92 95 TRP A N 1
ATOM 1606 C CA . TRP A 1 117 ? -6.334 -13.986 -12.996 1.00 13.33 95 TRP A CA 1
ATOM 1607 C C . TRP A 1 117 ? -7.539 -13.733 -12.080 1.00 11.77 95 TRP A C 1
ATOM 1608 O O . TRP A 1 117 ? -8.018 -12.586 -12.013 1.00 13.68 95 TRP A O 1
ATOM 1629 N N . GLN A 1 118 ? -8.122 -14.748 -11.528 1.00 12.28 96 GLN A N 1
ATOM 1630 C CA . GLN A 1 118 ? -9.282 -14.667 -10.628 1.00 11.38 96 GLN A CA 1
ATOM 1631 C C . GLN A 1 118 ? -8.882 -14.017 -9.317 1.00 11.88 96 GLN A C 1
ATOM 1632 O O . GLN A 1 118 ? -9.586 -13.088 -8.873 1.00 12.85 96 GLN A O 1
ATOM 1644 N N . ASN A 1 119 ? -7.789 -14.432 -8.727 1.00 12.02 97 ASN A N 1
ATOM 1645 C CA . ASN A 1 119 ? -7.268 -13.777 -7.527 1.00 12.58 97 ASN A CA 1
ATOM 1646 C C . ASN A 1 119 ? -6.931 -12.306 -7.816 1.00 12.06 97 ASN A C 1
ATOM 1647 O O . ASN A 1 119 ? -7.195 -11.443 -6.968 1.00 13.41 97 ASN A O 1
ATOM 1656 N N . LEU A 1 120 ? -6.376 -12.047 -8.964 1.00 12.69 98 LEU A N 1
ATOM 1657 C CA . LEU A 1 120 ? -5.954 -10.700 -9.274 1.00 12.43 98 LEU A CA 1
ATOM 1658 C C . LEU A 1 120 ? -7.180 -9.806 -9.437 1.00 12.49 98 LEU A C 1
ATOM 1659 O O . LEU A 1 120 ? -7.132 -8.610 -9.033 1.00 12.25 98 LEU A O 1
ATOM 1675 N N . TYR A 1 121 ? -8.280 -10.298 -9.978 1.00 10.91 99 TYR A N 1
ATOM 1676 C CA . TYR A 1 121 ? -9.480 -9.487 -10.123 1.00 11.59 99 TYR A CA 1
ATOM 1677 C C . TYR A 1 121 ? -10.058 -9.184 -8.741 1.00 10.87 99 TYR A C 1
ATOM 1678 O O . TYR A 1 121 ? -10.497 -8.043 -8.505 1.00 11.02 99 TYR A O 1
ATOM 1695 N N . CYS A 1 122 ? -10.088 -10.152 -7.879 1.00 11.78 100 CYS A N 1
ATOM 1696 C CA . CYS A 1 122 ? -10.555 -9.914 -6.512 1.00 11.86 100 CYS A CA 1
ATOM 1697 C C . CYS A 1 122 ? -9.715 -8.775 -5.856 1.00 10.44 100 CYS A C 1
ATOM 1698 O O . CYS A 1 122 ? -10.276 -7.830 -5.284 1.00 11.01 100 CYS A O 1
ATOM 1705 N N . LYS A 1 123 ? -8.405 -8.859 -5.964 1.00 10.37 101 LYS A N 1
ATOM 1706 C CA . LYS A 1 123 ? -7.547 -7.841 -5.452 1.00 10.81 101 LYS A CA 1
ATOM 1707 C C . LYS A 1 123 ? -7.801 -6.497 -6.118 1.00 11.22 101 LYS A C 1
ATOM 1708 O O . LYS A 1 123 ? -7.716 -5.453 -5.401 1.00 11.58 101 LYS A O 1
ATOM 1727 N N . PHE A 1 124 ? -8.032 -6.486 -7.387 1.00 11.28 102 PHE A N 1
ATOM 1728 C CA . PHE A 1 124 ? -8.305 -5.234 -8.115 1.00 11.11 102 PHE A CA 1
ATOM 1729 C C . PHE A 1 124 ? -9.488 -4.505 -7.492 1.00 11.01 102 PHE A C 1
ATOM 1730 O O . PHE A 1 124 ? -9.404 -3.308 -7.239 1.00 11.28 102 PHE A O 1
ATOM 1747 N N . ILE A 1 125 ? -10.581 -5.202 -7.319 1.00 11.28 103 ILE A N 1
ATOM 1748 C CA . ILE A 1 125 ? -11.788 -4.563 -6.734 1.00 11.02 103 ILE A CA 1
ATOM 1749 C C . ILE A 1 125 ? -11.461 -4.102 -5.320 1.00 12.36 103 ILE A C 1
ATOM 1750 O O . ILE A 1 125 ? -11.777 -2.956 -4.942 1.00 12.40 103 ILE A O 1
ATOM 1766 N N . PHE A 1 126 ? -10.825 -4.959 -4.516 1.00 11.16 104 PHE A N 1
ATOM 1767 C CA . PHE A 1 126 ? -10.560 -4.560 -3.135 1.00 10.99 104 PHE A CA 1
ATOM 1768 C C . PHE A 1 126 ? -9.686 -3.330 -3.138 1.00 11.52 104 PHE A C 1
ATOM 1769 O O . PHE A 1 126 ? -9.890 -2.432 -2.280 1.00 11.86 104 PHE A O 1
ATOM 1786 N N . GLN A 1 127 ? -8.673 -3.226 -3.937 1.00 11.66 105 GLN A N 1
ATOM 1787 C CA . GLN A 1 127 ? -7.726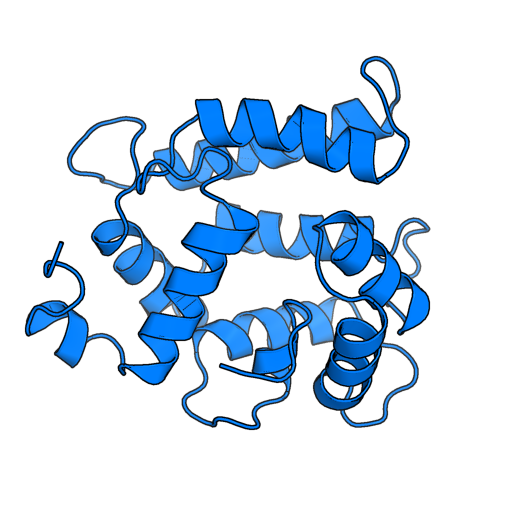 -2.104 -3.943 1.00 12.97 105 GLN A CA 1
ATOM 1788 C C . GLN A 1 127 ? -8.360 -0.820 -4.503 1.00 13.42 105 GLN A C 1
ATOM 1789 O O . GLN A 1 127 ? -7.935 0.264 -4.050 1.00 14.46 105 GLN A O 1
ATOM 1801 N N . LEU A 1 128 ? -9.361 -0.917 -5.321 1.00 12.49 106 LEU A N 1
ATOM 1802 C CA . LEU A 1 128 ? -10.104 0.310 -5.682 1.00 12.63 106 LEU A CA 1
ATOM 1803 C C . LEU A 1 128 ? -10.773 0.818 -4.463 1.00 13.68 106 LEU A C 1
ATOM 1804 O O . LEU A 1 128 ? -10.909 2.058 -4.267 1.00 15.29 106 LEU A O 1
ATOM 1820 N N . GLU A 1 129 ? -11.299 -0.056 -3.608 1.00 13.26 107 GLU A N 1
ATOM 1821 C CA . GLU A 1 129 ? -12.036 0.346 -2.402 1.00 13.70 107 GLU A CA 1
ATOM 1822 C C . GLU A 1 129 ? -11.060 0.810 -1.347 1.00 13.74 107 GLU A C 1
ATOM 1823 O O . GLU A 1 129 ? -11.242 1.905 -0.769 1.00 16.97 107 GLU A O 1
ATOM 1835 N N . ASP A 1 130 ? -10.010 0.077 -1.032 1.00 14.45 108 ASP A N 1
ATOM 1836 C CA . ASP A 1 130 ? -9.027 0.414 -0.002 1.00 14.47 108 ASP A CA 1
ATOM 1837 C C . ASP A 1 130 ? -7.909 1.180 -0.686 1.00 16.00 108 ASP A C 1
ATOM 1838 O O . ASP A 1 130 ? -6.771 0.745 -0.744 1.00 17.29 108 ASP A O 1
ATOM 1847 N N . ALA A 1 131 ? -8.198 2.404 -1.080 1.00 17.12 109 ALA A N 1
ATOM 1848 C CA . ALA A 1 131 ? -7.257 3.214 -1.885 1.00 18.14 109 ALA A CA 1
ATOM 1849 C C . ALA A 1 131 ? -6.035 3.574 -1.087 1.00 21.36 109 ALA A C 1
ATOM 1850 O O . ALA A 1 131 ? -4.989 3.785 -1.701 1.00 23.70 109 ALA A O 1
ATOM 1857 N N . SER A 1 132 ? -6.085 3.659 0.227 1.00 19.57 110 SER A N 1
ATOM 1858 C CA . SER A 1 132 ? -4.901 4.004 1.065 1.00 21.92 110 SER A CA 1
ATOM 1859 C C . SER A 1 132 ? -4.139 2.804 1.543 1.00 18.79 110 SER A C 1
ATOM 1860 O O . SER A 1 132 ? -3.193 2.911 2.306 1.00 21.81 110 SER A O 1
ATOM 1867 N N . ASN A 1 133 ? -4.551 1.602 1.179 1.00 17.74 111 ASN A N 1
ATOM 1868 C CA . ASN A 1 133 ? -3.855 0.377 1.592 1.00 17.73 111 ASN A CA 1
ATOM 1869 C C . ASN A 1 133 ? -3.838 0.248 3.106 1.00 17.12 111 ASN A C 1
ATOM 1870 O O . ASN A 1 133 ? -2.803 -0.154 3.700 1.00 19.55 111 ASN A O 1
ATOM 1879 N N . ASP A 1 134 ? -4.995 0.379 3.741 1.00 14.22 112 ASP A N 1
ATOM 1880 C CA . ASP A 1 134 ? -5.156 0.125 5.151 1.00 15.43 112 ASP A CA 1
ATOM 1881 C C . ASP A 1 134 ? -5.302 -1.346 5.433 1.00 14.11 112 ASP A C 1
ATOM 1882 O O . ASP A 1 134 ? -5.153 -1.743 6.574 1.00 16.63 112 ASP A O 1
ATOM 1891 N N . GLY A 1 135 ? -5.626 -2.163 4.437 1.00 13.97 113 GLY A N 1
ATOM 1892 C CA . GLY A 1 135 ? -5.794 -3.612 4.600 1.00 12.90 113 GLY A CA 1
ATOM 1893 C C . GLY A 1 135 ? -7.210 -4.016 4.864 1.00 10.74 113 GLY A C 1
ATOM 1894 O O . GLY A 1 135 ? -7.464 -5.197 5.032 1.00 11.54 113 GLY A O 1
ATOM 1898 N N . SER A 1 136 ? -8.131 -3.045 4.947 1.00 11.11 114 SER A N 1
ATOM 1899 C CA . SER A 1 136 ? -9.566 -3.281 5.222 1.00 10.89 114 SER A CA 1
ATOM 1900 C C . SER A 1 136 ? -10.388 -2.268 4.463 1.00 10.95 114 SER A C 1
ATOM 1901 O O . SER A 1 136 ? -9.843 -1.202 4.114 1.00 12.83 114 SER A O 1
ATOM 1908 N N . ILE A 1 137 ? -11.614 -2.537 4.233 1.00 10.76 115 ILE A N 1
ATOM 1909 C CA . ILE A 1 137 ? -12.590 -1.626 3.631 1.00 11.79 115 ILE A CA 1
ATOM 1910 C C . ILE A 1 137 ? -13.718 -1.341 4.602 1.00 11.19 115 ILE A C 1
ATOM 1911 O O . ILE A 1 137 ? -14.046 -2.128 5.493 1.00 12.55 115 ILE A O 1
ATOM 1927 N N . ASP A 1 138 ? -14.349 -0.209 4.391 1.00 11.85 116 ASP A N 1
ATOM 1928 C CA . ASP A 1 138 ? -15.551 0.157 5.137 1.00 12.77 116 ASP A CA 1
ATOM 1929 C C . ASP A 1 138 ? -16.688 0.333 4.155 1.00 11.86 116 ASP A C 1
ATOM 1930 O O . ASP A 1 138 ? -16.540 0.266 2.931 1.00 11.51 116 ASP A O 1
ATOM 1939 N N . SER A 1 139 ? -17.865 0.657 4.698 1.00 12.24 117 SER A N 1
ATOM 1940 C CA . SER A 1 139 ? -19.079 0.777 3.869 1.00 13.50 117 SER A CA 1
ATOM 1941 C C . SER A 1 139 ? -18.953 1.896 2.843 1.00 13.60 117 SER A C 1
ATOM 1942 O O . SER A 1 139 ? -19.351 1.729 1.706 1.00 14.36 117 SER A O 1
ATOM 1949 N N . GLU A 1 140 ? -18.398 3.014 3.271 1.00 13.90 118 GLU A N 1
ATOM 1950 C CA . GLU A 1 140 ? -18.307 4.143 2.341 1.00 15.02 118 GLU A CA 1
ATOM 1951 C C . GLU A 1 140 ? -17.437 3.826 1.142 1.00 13.45 118 GLU A C 1
ATOM 1952 O O . GLU A 1 140 ? -17.778 4.158 0.043 1.00 15.03 118 GLU A O 1
ATOM 1964 N N . GLU A 1 141 ? -16.325 3.159 1.342 1.00 12.69 119 GLU A N 1
ATOM 1965 C CA . GLU A 1 141 ? -15.435 2.788 0.253 1.00 13.25 119 GLU A CA 1
ATOM 1966 C C . GLU A 1 141 ? -16.072 1.756 -0.684 1.00 12.25 119 GLU A C 1
ATOM 1967 O O . GLU A 1 141 ? -15.959 1.849 -1.893 1.00 13.53 119 GLU A O 1
ATOM 1979 N N . PHE A 1 142 ? -16.708 0.779 -0.104 1.00 11.91 120 PHE A N 1
ATOM 1980 C CA . PHE A 1 142 ? -17.435 -0.295 -0.846 1.00 11.64 120 PHE A CA 1
ATOM 1981 C C . PHE A 1 142 ? -18.502 0.340 -1.688 1.00 12.04 120 PHE A C 1
ATOM 1982 O O . PHE A 1 142 ? -18.560 0.064 -2.897 1.00 12.80 120 PHE A O 1
ATOM 1999 N N . SER A 1 143 ? -19.302 1.153 -1.103 1.00 12.73 121 SER A N 1
ATOM 2000 C CA . SER A 1 143 ? -20.467 1.739 -1.822 1.00 14.49 121 SER A CA 1
ATOM 2001 C C . SER A 1 143 ? -19.951 2.734 -2.820 1.00 14.32 121 SER A C 1
ATOM 2002 O O . SER A 1 143 ? -20.574 2.795 -3.949 1.00 16.47 121 SER A O 1
ATOM 2009 N N . SER A 1 144 ? -18.906 3.454 -2.582 1.00 14.11 122 SER A N 1
ATOM 2010 C CA . SER A 1 144 ? -18.380 4.453 -3.557 1.00 15.25 122 SER A CA 1
ATOM 2011 C C . SER A 1 144 ? -17.940 3.696 -4.765 1.00 14.25 122 SER A C 1
ATOM 2012 O O . SER A 1 144 ? -18.181 4.147 -5.902 1.00 15.71 122 SER A O 1
ATOM 2019 N N . VAL A 1 145 ? -17.173 2.654 -4.656 1.00 13.74 123 VAL A N 1
ATOM 2020 C CA . VAL A 1 145 ? -16.661 1.945 -5.819 1.00 14.35 123 VAL A CA 1
ATOM 2021 C C . VAL A 1 145 ? -17.811 1.344 -6.551 1.00 15.11 123 VAL A C 1
ATOM 2022 O O . VAL A 1 145 ? -17.845 1.437 -7.823 1.00 15.45 123 VAL A O 1
ATOM 2035 N N . TYR A 1 146 ? -18.787 0.689 -5.949 1.00 14.63 124 TYR A N 1
ATOM 2036 C CA . TYR A 1 146 ? -19.913 0.112 -6.726 1.00 15.05 124 TYR A CA 1
ATOM 2037 C C . TYR A 1 146 ? -20.770 1.238 -7.333 1.00 15.59 124 TYR A C 1
ATOM 2038 O O . TYR A 1 146 ? -21.262 0.940 -8.500 1.00 17.03 124 TYR A O 1
ATOM 2055 N N . ALA A 1 147 ? -20.898 2.355 -6.723 1.00 15.48 125 ALA A N 1
ATOM 2056 C CA . ALA A 1 147 ? -21.588 3.496 -7.386 1.00 15.29 125 ALA A CA 1
ATOM 2057 C C . ALA A 1 147 ? -20.775 3.817 -8.662 1.00 16.11 125 ALA A C 1
ATOM 2058 O O . ALA A 1 147 ? -21.432 4.098 -9.739 1.00 16.64 125 ALA A O 1
ATOM 2065 N N . SER A 1 148 ? -19.464 3.852 -8.633 1.00 15.17 126 SER A N 1
ATOM 2066 C CA . SER A 1 148 ? -18.657 4.162 -9.816 1.00 15.34 126 SER A CA 1
ATOM 2067 C C . SER A 1 148 ? -18.942 3.137 -10.865 1.00 16.77 126 SER A C 1
ATOM 2068 O O . SER A 1 148 ? -18.839 3.424 -12.104 1.00 16.47 126 SER A O 1
ATOM 2075 N N . PHE A 1 149 ? -19.150 1.835 -10.554 1.00 15.65 127 PHE A N 1
ATOM 2076 C CA . PHE A 1 149 ? -19.504 0.758 -11.493 1.00 16.13 127 PHE A CA 1
ATOM 2077 C C . PHE A 1 149 ? -20.958 0.874 -11.973 1.00 17.64 127 PHE A C 1
ATOM 2078 O O . PHE A 1 149 ? -21.325 0.024 -12.785 1.00 19.92 127 PHE A O 1
ATOM 2095 N N . GLY A 1 150 ? -21.682 1.865 -11.529 1.00 17.91 128 GLY A N 1
ATOM 2096 C CA . GLY A 1 150 ? -23.030 2.160 -12.041 1.00 20.97 128 GLY A CA 1
ATOM 2097 C C . GLY A 1 150 ? -24.088 1.514 -11.234 1.00 21.59 128 GLY A C 1
ATOM 2098 O O . GLY A 1 150 ? -25.248 1.524 -11.668 1.00 23.30 128 GLY A O 1
ATOM 2102 N N . LEU A 1 151 ? -23.774 0.986 -10.049 1.00 18.05 129 LEU A N 1
ATOM 2103 C CA . LEU A 1 151 ? -24.803 0.383 -9.186 1.00 18.70 129 LEU A CA 1
ATOM 2104 C C . LEU A 1 151 ? -25.393 1.399 -8.247 1.00 17.29 129 LEU A C 1
ATOM 2105 O O . LEU A 1 151 ? -24.794 2.472 -7.969 1.00 21.06 129 LEU A O 1
ATOM 2121 N N . ASP A 1 152 ? -26.550 1.119 -7.726 1.00 20.61 130 ASP A N 1
ATOM 2122 C CA . ASP A 1 152 ? -27.158 2.008 -6.754 1.00 21.02 130 ASP A CA 1
ATOM 2123 C C . ASP A 1 152 ? -26.355 2.082 -5.451 1.00 19.43 130 ASP A C 1
ATOM 2124 O O . ASP A 1 152 ? -26.061 1.022 -4.863 1.00 19.72 130 ASP A O 1
ATOM 2133 N N . LYS A 1 153 ? -25.928 3.269 -5.031 1.00 19.72 131 LYS A N 1
ATOM 2134 C CA . LYS A 1 153 ? -25.088 3.447 -3.846 1.00 18.65 131 LYS A CA 1
ATOM 2135 C C . LYS A 1 153 ? -25.784 2.968 -2.603 1.00 20.27 131 LYS A C 1
ATOM 2136 O O . LYS A 1 153 ? -25.125 2.291 -1.785 1.00 19.11 131 LYS A O 1
ATOM 2155 N N . ALA A 1 154 ? -27.038 3.317 -2.366 1.00 19.88 132 ALA A N 1
ATOM 2156 C CA . ALA A 1 154 ? -27.733 2.928 -1.134 1.00 19.81 132 ALA A CA 1
ATOM 2157 C C . ALA A 1 154 ? -27.864 1.400 -1.102 1.00 18.53 132 ALA A C 1
ATOM 2158 O O . ALA A 1 154 ? -27.680 0.822 -0.006 1.00 19.23 132 ALA A O 1
ATOM 2165 N N . GLU A 1 155 ? -28.149 0.775 -2.197 1.00 17.29 133 GLU A N 1
ATOM 2166 C CA . GLU A 1 155 ? -28.228 -0.711 -2.194 1.00 18.26 133 GLU A CA 1
ATOM 2167 C C . GLU A 1 155 ? -26.840 -1.332 -1.915 1.00 17.23 133 GLU A C 1
ATOM 2168 O O . GLU A 1 155 ? -26.733 -2.286 -1.199 1.00 16.36 133 GLU A O 1
ATOM 2180 N N . ALA A 1 156 ? -25.762 -0.701 -2.430 1.00 15.31 134 ALA A N 1
ATOM 2181 C CA . ALA A 1 156 ? -24.409 -1.199 -2.129 1.00 15.03 134 ALA A CA 1
ATOM 2182 C C . ALA A 1 156 ? -24.107 -1.041 -0.652 1.00 14.05 134 ALA A C 1
ATOM 2183 O O . ALA A 1 156 ? -23.434 -1.877 -0.091 1.00 14.30 134 ALA A O 1
ATOM 2190 N N . ALA A 1 157 ? -24.540 0.056 -0.030 1.00 15.69 135 ALA A N 1
ATOM 2191 C CA . ALA A 1 157 ? -24.309 0.216 1.427 1.00 15.21 135 ALA A CA 1
ATOM 2192 C C . ALA A 1 157 ? -25.115 -0.877 2.173 1.00 15.67 135 ALA A C 1
ATOM 2193 O O . ALA A 1 157 ? -24.639 -1.444 3.173 1.00 16.29 135 ALA A O 1
ATOM 2200 N N . SER A 1 158 ? -26.345 -1.195 1.724 1.00 15.87 136 SER A N 1
ATOM 2201 C CA . SER A 1 158 ? -27.142 -2.298 2.294 1.00 17.51 136 SER A CA 1
ATOM 2202 C C . SER A 1 158 ? -26.359 -3.622 2.113 1.00 15.34 136 SER A C 1
ATOM 2203 O O . SER A 1 158 ? -26.312 -4.440 3.081 1.00 16.71 136 SER A O 1
ATOM 2210 N N . ALA A 1 159 ? -25.844 -3.837 0.930 1.00 14.71 137 ALA A N 1
ATOM 2211 C CA . ALA A 1 159 ? -25.057 -5.039 0.658 1.00 13.94 137 ALA A CA 1
ATOM 2212 C C . ALA A 1 159 ? -23.894 -5.117 1.635 1.00 12.98 137 ALA A C 1
ATOM 2213 O O . ALA A 1 159 ? -23.585 -6.195 2.121 1.00 13.75 137 ALA A O 1
ATOM 2220 N N . PHE A 1 160 ? -23.175 -4.007 1.881 1.00 12.66 138 PHE A N 1
ATOM 2221 C CA . PHE A 1 160 ? -22.052 -4.049 2.820 1.00 12.31 138 PHE A CA 1
ATOM 2222 C C . PHE A 1 160 ? -22.457 -4.550 4.213 1.00 12.90 138 PHE A C 1
ATOM 2223 O O . PHE A 1 160 ? -21.733 -5.298 4.839 1.00 12.72 138 PHE A O 1
ATOM 2240 N N . GLN A 1 161 ? -23.620 -4.030 4.659 1.00 14.67 139 GLN A N 1
ATOM 2241 C CA . GLN A 1 161 ? -24.118 -4.462 5.987 1.00 17.76 139 GLN A CA 1
ATOM 2242 C C . GLN A 1 161 ? -24.285 -5.988 6.054 1.00 15.93 139 GLN A C 1
ATOM 2243 O O . GLN A 1 161 ? -23.948 -6.581 7.116 1.00 18.93 139 GLN A O 1
ATOM 2255 N N . LYS A 1 162 ? -24.761 -6.563 4.971 1.00 14.95 140 LYS A N 1
ATOM 2256 C CA . LYS A 1 162 ? -24.947 -8.042 4.966 1.00 15.55 140 LYS A CA 1
ATOM 2257 C C . LYS A 1 162 ? -23.610 -8.748 4.733 1.00 14.25 140 LYS A C 1
ATOM 2258 O O . LYS A 1 162 ? -23.247 -9.753 5.402 1.00 15.96 140 LYS A O 1
ATOM 2277 N N . LEU A 1 163 ? -22.792 -8.214 3.849 1.00 13.13 141 LEU A N 1
ATOM 2278 C CA . LEU A 1 163 ? -21.466 -8.793 3.557 1.00 13.68 141 LEU A CA 1
ATOM 2279 C C . LEU A 1 163 ? -20.653 -8.923 4.823 1.00 14.76 141 LEU A C 1
ATOM 2280 O O . LEU A 1 163 ? -19.923 -9.855 5.035 1.00 15.11 141 LEU A O 1
ATOM 2296 N N . SER A 1 164 ? -20.697 -7.830 5.600 1.00 14.25 142 SER A N 1
ATOM 2297 C CA . SER A 1 164 ? -19.843 -7.668 6.792 1.00 15.24 142 SER A CA 1
ATOM 2298 C C . SER A 1 164 ? -20.353 -8.316 8.028 1.00 16.50 142 SER A C 1
ATOM 2299 O O . SER A 1 164 ? -19.639 -8.396 9.017 1.00 16.24 142 SER A O 1
ATOM 2306 N N . LYS A 1 165 ? -21.582 -8.802 7.999 1.00 17.44 143 LYS A N 1
ATOM 2307 C CA . LYS A 1 165 ? -22.178 -9.501 9.182 1.00 19.45 143 LYS A CA 1
ATOM 2308 C C . LYS A 1 165 ? -22.039 -8.590 10.400 1.00 19.10 143 LYS A C 1
ATOM 2309 O O . LYS A 1 165 ? -21.736 -9.190 11.475 1.00 20.58 143 LYS A O 1
ATOM 2328 N N . GLY A 1 166 ? -22.247 -7.297 10.238 1.00 19.72 144 GLY A N 1
ATOM 2329 C CA . GLY A 1 166 ? -22.207 -6.414 11.408 1.00 21.97 144 GLY A CA 1
ATOM 2330 C C . GLY A 1 166 ? -20.826 -5.815 11.624 1.00 19.74 144 GLY A C 1
ATOM 2331 O O . GLY A 1 166 ? -20.696 -4.977 12.576 1.00 22.28 144 GLY A O 1
ATOM 2335 N N . LYS A 1 167 ? -19.780 -6.290 11.012 1.00 15.90 145 LYS A N 1
ATOM 2336 C CA . LYS A 1 167 ? -18.456 -5.645 11.234 1.00 14.96 145 LYS A CA 1
ATOM 2337 C C . LYS A 1 167 ? -18.443 -4.262 10.667 1.00 16.20 145 LYS A C 1
ATOM 2338 O O . LYS A 1 167 ? -18.934 -3.954 9.594 1.00 17.23 145 LYS A O 1
ATOM 2357 N N . SER A 1 168 ? -17.679 -3.350 11.292 1.00 15.22 146 SER A N 1
ATOM 2358 C CA . SER A 1 168 ? -17.480 -1.971 10.802 1.00 15.26 146 SER A CA 1
ATOM 2359 C C . SER A 1 168 ? -16.500 -1.881 9.622 1.00 13.53 146 SER A C 1
ATOM 2360 O O . SER A 1 168 ? -16.541 -0.977 8.855 1.00 14.34 146 SER A O 1
ATOM 2367 N N . SER A 1 169 ? -15.608 -2.867 9.564 1.00 13.70 147 SER A N 1
ATOM 2368 C CA . SER A 1 169 ? -14.624 -2.918 8.470 1.00 13.99 147 SER A CA 1
ATOM 2369 C C . SER A 1 169 ? -14.351 -4.367 8.204 1.00 13.87 147 SER A C 1
ATOM 2370 O O . SER A 1 169 ? -14.521 -5.261 9.071 1.00 15.37 147 SER A O 1
ATOM 2377 N N . VAL A 1 170 ? -13.967 -4.672 6.966 1.00 11.73 148 VAL A N 1
ATOM 2378 C CA . VAL A 1 170 ? -13.759 -6.009 6.426 1.00 11.52 148 VAL A CA 1
ATOM 2379 C C . VAL A 1 170 ? -12.331 -6.069 5.906 1.00 11.04 148 VAL A C 1
ATOM 2380 O O . VAL A 1 170 ? -11.928 -5.260 5.077 1.00 10.73 148 VAL A O 1
ATOM 2393 N N . SER A 1 171 ? -11.550 -7.018 6.414 1.00 10.62 149 SER A N 1
ATOM 2394 C CA . SER A 1 171 ? -10.149 -7.151 6.014 1.00 10.50 149 SER A CA 1
ATOM 2395 C C . SER A 1 171 ? -10.011 -7.701 4.592 1.00 10.43 149 SER A C 1
ATOM 2396 O O . SER A 1 171 ? -10.918 -8.332 4.065 1.00 10.70 149 SER A O 1
ATOM 2403 N N . PHE A 1 172 ? -8.847 -7.535 4.010 1.00 9.90 150 PHE A N 1
ATOM 2404 C CA . PHE A 1 172 ? -8.565 -8.136 2.674 1.00 10.10 150 PHE A CA 1
ATOM 2405 C C . PHE A 1 172 ? -8.789 -9.624 2.713 1.00 9.40 150 PHE A C 1
ATOM 2406 O O . PHE A 1 172 ? -9.377 -10.199 1.771 1.00 10.42 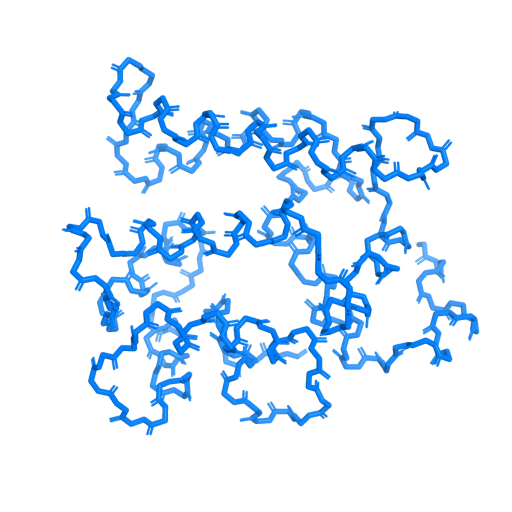150 PHE A O 1
ATOM 2423 N N . ALA A 1 173 ? -8.304 -10.340 3.699 1.00 10.07 151 ALA A N 1
ATOM 2424 C CA . ALA A 1 173 ? -8.511 -11.778 3.751 1.00 10.58 151 ALA A CA 1
ATOM 2425 C C . ALA A 1 173 ? -9.967 -12.138 3.882 1.00 10.34 151 ALA A C 1
ATOM 2426 O O . ALA A 1 173 ? -10.449 -13.089 3.230 1.00 11.42 151 ALA A O 1
ATOM 2433 N N . GLU A 1 174 ? -10.703 -11.400 4.705 1.00 10.52 152 GLU A N 1
ATOM 2434 C CA . GLU A 1 174 ? -12.145 -11.687 4.818 1.00 11.87 152 GLU A CA 1
ATOM 2435 C C . GLU A 1 174 ? -12.802 -11.411 3.477 1.00 10.74 152 GLU A C 1
ATOM 2436 O O . GLU A 1 174 ? -13.663 -12.222 3.063 1.00 11.56 152 GLU A O 1
ATOM 2448 N N . PHE A 1 175 ? -12.416 -10.377 2.754 1.00 10.16 153 PHE A N 1
ATOM 2449 C CA . PHE A 1 175 ? -13.029 -10.060 1.436 1.00 9.70 153 PHE A CA 1
ATOM 2450 C C . PHE A 1 175 ? -12.713 -11.201 0.493 1.00 10.32 153 PHE A C 1
ATOM 2451 O O . PHE A 1 175 ? -13.563 -11.588 -0.308 1.00 9.83 153 PHE A O 1
ATOM 2468 N N . GLN A 1 176 ? -11.470 -11.728 0.489 1.00 10.09 154 GLN A N 1
ATOM 2469 C CA . GLN A 1 176 ? -11.135 -12.814 -0.417 1.00 9.64 154 GLN A CA 1
ATOM 2470 C C . GLN A 1 176 ? -11.994 -14.026 -0.112 1.00 9.92 154 GLN A C 1
ATOM 2471 O O . GLN A 1 176 ? -12.436 -14.726 -1.054 1.00 11.26 154 GLN A O 1
ATOM 2483 N N . GLU A 1 177 ? -12.245 -14.345 1.107 1.00 10.58 155 GLU A N 1
ATOM 2484 C CA . GLU A 1 177 ? -13.097 -15.462 1.451 1.00 11.92 155 GLU A CA 1
ATOM 2485 C C . GLU A 1 177 ? -14.523 -15.192 1.077 1.00 10.51 155 GLU A C 1
ATOM 2486 O O . GLU A 1 177 ? -15.255 -16.121 0.663 1.00 11.76 155 GLU A O 1
ATOM 2498 N N . LEU A 1 178 ? -15.018 -13.981 1.165 1.00 10.47 156 LEU A N 1
ATOM 2499 C CA . LEU A 1 178 ? -16.377 -13.604 0.746 1.00 10.10 156 LEU A CA 1
ATOM 2500 C C . LEU A 1 178 ? -16.479 -13.731 -0.768 1.00 9.55 156 LEU A C 1
ATOM 2501 O O . LEU A 1 178 ? -17.494 -14.204 -1.289 1.00 10.48 156 LEU A O 1
ATOM 2517 N N . PHE A 1 179 ? -15.441 -13.316 -1.503 1.00 9.82 157 PHE A N 1
ATOM 2518 C CA . PHE A 1 179 ? -15.380 -13.489 -2.944 1.00 9.95 157 PHE A CA 1
ATOM 2519 C C . PHE A 1 179 ? -15.526 -14.952 -3.297 1.00 10.14 157 PHE A C 1
ATOM 2520 O O . PHE A 1 179 ? -16.304 -15.304 -4.210 1.00 10.89 157 PHE A O 1
ATOM 2537 N N . LYS A 1 180 ? -14.761 -15.831 -2.657 1.00 9.93 158 LYS A N 1
ATOM 2538 C CA . LYS A 1 180 ? -14.909 -17.259 -2.912 1.00 10.64 158 LYS A CA 1
ATOM 2539 C C . LYS A 1 180 ? -16.336 -17.679 -2.632 1.00 10.72 158 LYS A C 1
ATOM 2540 O O . LYS A 1 180 ? -16.924 -18.481 -3.415 1.00 11.31 158 LYS A O 1
ATOM 2559 N N . GLU A 1 181 ? -16.941 -17.245 -1.541 1.00 10.55 159 GLU A N 1
ATOM 2560 C CA . GLU A 1 181 ? -18.294 -17.667 -1.175 1.00 11.05 159 GLU A CA 1
ATOM 2561 C C . GLU A 1 181 ? -19.308 -17.171 -2.228 1.00 10.26 159 GLU A C 1
ATOM 2562 O O . GLU A 1 181 ? -20.305 -17.861 -2.472 1.00 11.04 159 GLU A O 1
ATOM 2574 N N . TYR A 1 182 ? -19.132 -16.032 -2.823 1.00 9.89 160 TYR A N 1
ATOM 2575 C CA . TYR A 1 182 ? -20.039 -15.560 -3.883 1.00 9.25 160 TYR A CA 1
ATOM 2576 C C . TYR A 1 182 ? -20.142 -16.642 -4.963 1.00 10.11 160 TYR A C 1
ATOM 2577 O O . TYR A 1 182 ? -21.248 -16.967 -5.394 1.00 10.31 160 TYR A O 1
ATOM 2594 N N . PHE A 1 183 ? -19.039 -17.156 -5.428 1.00 10.35 161 PHE A N 1
ATOM 2595 C CA . PHE A 1 183 ? -19.087 -18.149 -6.511 1.00 10.01 161 PHE A CA 1
ATOM 2596 C C . PHE A 1 183 ? -19.535 -19.491 -5.999 1.00 11.02 161 PHE A C 1
ATOM 2597 O O . PHE A 1 183 ? -20.155 -20.222 -6.820 1.00 12.67 161 PHE A O 1
ATOM 2614 N N . ALA A 1 184 ? -19.229 -19.872 -4.810 1.00 10.43 162 ALA A N 1
ATOM 2615 C CA . ALA A 1 184 ? -19.452 -21.246 -4.299 1.00 11.76 162 ALA A CA 1
ATOM 2616 C C . ALA A 1 184 ? -20.795 -21.416 -3.647 1.00 11.39 162 ALA A C 1
ATOM 2617 O O . ALA A 1 184 ? -21.329 -22.542 -3.623 1.00 13.49 162 ALA A O 1
ATOM 2624 N N . SER A 1 185 ? -21.338 -20.436 -2.978 1.00 11.61 163 SER A N 1
ATOM 2625 C CA . SER A 1 185 ? -22.395 -20.755 -2.009 1.00 11.69 163 SER A CA 1
ATOM 2626 C C . SER A 1 185 ? -23.709 -21.068 -2.678 1.00 11.33 163 SER A C 1
ATOM 2627 O O . SER A 1 185 ? -24.161 -20.397 -3.599 1.00 11.22 163 SER A O 1
ATOM 2634 N N . GLU A 1 186 ? -24.419 -22.040 -2.069 1.00 12.33 164 GLU A N 1
ATOM 2635 C CA . GLU A 1 186 ? -25.781 -22.409 -2.429 1.00 12.22 164 GLU A CA 1
ATOM 2636 C C . GLU A 1 186 ? -26.765 -21.674 -1.542 1.00 12.43 164 GLU A C 1
ATOM 2637 O O . GLU A 1 186 ? -28.013 -21.865 -1.792 1.00 13.45 164 GLU A O 1
ATOM 2649 N N . ASP A 1 187 ? -26.337 -20.971 -0.536 1.00 12.06 165 ASP A N 1
ATOM 2650 C CA . ASP A 1 187 ? -27.238 -20.322 0.420 1.00 13.90 165 ASP A CA 1
ATOM 2651 C C . ASP A 1 187 ? -27.607 -18.976 -0.094 1.00 12.59 165 ASP A C 1
ATOM 2652 O O . ASP A 1 187 ? -26.692 -18.159 -0.407 1.00 13.46 165 ASP A O 1
ATOM 2661 N N . VAL A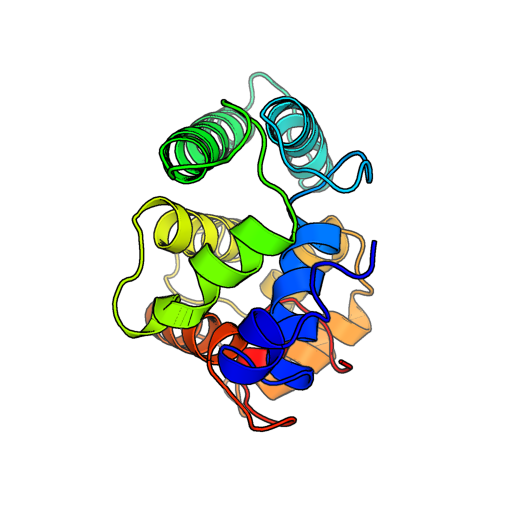 1 188 ? -28.870 -18.628 -0.150 1.00 13.09 166 VAL A N 1
ATOM 2662 C CA . VAL A 1 188 ? -29.277 -17.327 -0.756 1.00 12.43 166 VAL A CA 1
ATOM 2663 C C . VAL A 1 188 ? -28.908 -16.132 0.159 1.00 12.57 166 VAL A C 1
ATOM 2664 O O . VAL A 1 188 ? -28.858 -15.024 -0.380 1.00 13.35 166 VAL A O 1
ATOM 2677 N N . ASN A 1 189 ? -28.676 -16.379 1.416 1.00 12.88 167 ASN A N 1
ATOM 2678 C CA . ASN A 1 189 ? -28.293 -15.324 2.377 1.00 13.88 167 ASN A CA 1
ATOM 2679 C C . ASN A 1 189 ? -26.831 -15.396 2.760 1.00 13.54 167 ASN A C 1
ATOM 2680 O O . ASN A 1 189 ? -26.419 -14.648 3.688 1.00 15.64 167 ASN A O 1
ATOM 2689 N N . ALA A 1 190 ? -26.018 -16.129 2.062 1.00 13.06 168 ALA A N 1
ATOM 2690 C CA . ALA A 1 190 ? -24.587 -16.217 2.368 1.00 13.34 168 ALA A CA 1
ATOM 2691 C C . ALA A 1 190 ? -24.002 -14.808 2.282 1.00 13.38 168 ALA A C 1
ATOM 2692 O O . ALA A 1 190 ? -24.243 -14.067 1.299 1.00 12.61 168 ALA A O 1
ATOM 2699 N N . PRO A 1 191 ? -23.228 -14.330 3.271 1.00 12.68 169 PRO A N 1
ATOM 2700 C CA . PRO A 1 191 ? -22.615 -13.024 3.192 1.00 12.24 169 PRO A CA 1
ATOM 2701 C C . PRO A 1 191 ? -21.857 -12.716 1.912 1.00 11.63 169 PRO A C 1
ATOM 2702 O O . PRO A 1 191 ? -21.972 -11.636 1.398 1.00 11.29 169 PRO A O 1
ATOM 2713 N N . GLY A 1 192 ? -21.188 -13.713 1.365 1.00 11.52 170 GLY A N 1
ATOM 2714 C CA . GLY A 1 192 ? -20.424 -13.478 0.154 1.00 11.25 170 GLY A CA 1
ATOM 2715 C C . GLY A 1 192 ? -21.284 -13.178 -1.037 1.00 10.71 170 GLY A C 1
ATOM 2716 O O . GLY A 1 192 ? -20.792 -12.588 -1.976 1.00 10.84 170 GLY A O 1
ATOM 2720 N N . ASN A 1 193 ? -22.577 -13.516 -1.012 1.00 10.23 171 ASN A N 1
ATOM 2721 C CA . ASN A 1 193 ? -23.443 -13.135 -2.142 1.00 10.39 171 ASN A CA 1
ATOM 2722 C C . ASN A 1 193 ? -23.4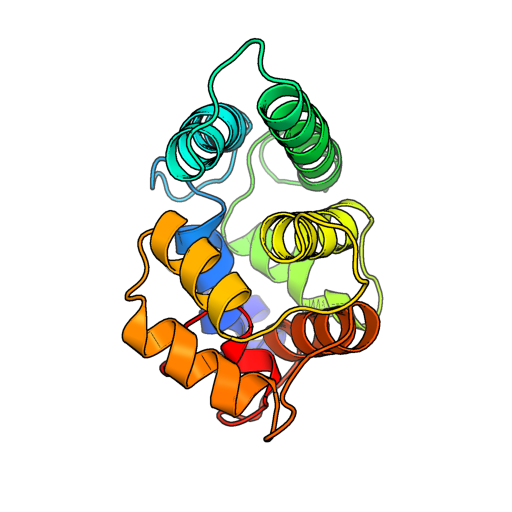40 -11.658 -2.405 1.00 10.39 171 ASN A C 1
ATOM 2723 O O . ASN A 1 193 ? -23.740 -11.237 -3.484 1.00 11.87 171 ASN A O 1
ATOM 2732 N N . PHE A 1 194 ? -23.199 -10.874 -1.345 1.00 10.53 172 PHE A N 1
ATOM 2733 C CA . PHE A 1 194 ? -23.357 -9.420 -1.379 1.00 11.43 172 PHE A CA 1
ATOM 2734 C C . PHE A 1 194 ? -22.093 -8.772 -1.800 1.00 10.60 172 PHE A C 1
ATOM 2735 O O . PHE A 1 194 ? -22.001 -7.503 -1.879 1.00 11.95 172 PHE A O 1
ATOM 2752 N N . VAL A 1 195 ? -21.019 -9.484 -2.151 1.00 10.00 173 VAL A N 1
ATOM 2753 C CA . VAL A 1 195 ? -19.693 -8.896 -2.383 1.00 10.71 173 VAL A CA 1
ATOM 2754 C C . VAL A 1 195 ? -19.668 -8.062 -3.628 1.00 11.39 173 VAL A C 1
ATOM 2755 O O . VAL A 1 195 ? -18.719 -7.234 -3.722 1.00 11.95 173 VAL A O 1
ATOM 2768 N N . PHE A 1 196 ? -20.546 -8.243 -4.583 1.00 11.42 174 PHE A N 1
ATOM 2769 C CA . PHE A 1 196 ? -20.629 -7.419 -5.801 1.00 12.36 174 PHE A CA 1
ATOM 2770 C C . PHE A 1 196 ? -21.693 -6.333 -5.690 1.00 13.37 174 PHE A C 1
ATOM 2771 O O . PHE A 1 196 ? -22.057 -5.751 -6.717 1.00 14.69 174 PHE A O 1
ATOM 2788 N N . GLY A 1 197 ? -22.107 -5.981 -4.485 1.00 12.37 175 GLY A N 1
ATOM 2789 C CA . GLY A 1 197 ? -22.811 -4.715 -4.259 1.00 13.50 175 GLY A CA 1
ATOM 2790 C C . GLY A 1 197 ? -24.283 -4.755 -4.370 1.00 15.06 175 GLY A C 1
ATOM 2791 O O . GLY A 1 197 ? -24.893 -3.686 -4.280 1.00 16.96 175 GLY A O 1
ATOM 2795 N N . LYS A 1 198 ? -24.896 -5.913 -4.573 1.00 15.55 176 LYS A N 1
ATOM 2796 C CA . LYS A 1 198 ? -26.360 -5.990 -4.658 1.00 17.44 176 LYS A CA 1
ATOM 2797 C C . LYS A 1 198 ? -26.905 -6.841 -3.541 1.00 18.12 176 LYS A C 1
ATOM 2798 O O . LYS A 1 198 ? -26.232 -7.666 -2.906 1.00 19.73 176 LYS A O 1
ATOM 2817 N N . THR A 1 199 ? -28.210 -6.594 -3.276 1.00 19.26 177 THR A N 1
ATOM 2818 C CA . THR A 1 199 ? -28.928 -7.333 -2.207 1.00 20.09 177 THR A CA 1
ATOM 2819 C C . THR A 1 199 ? -29.948 -8.314 -2.804 1.00 21.42 177 THR A C 1
ATOM 2820 O O . THR A 1 199 ? -30.641 -8.921 -1.955 1.00 24.24 177 THR A O 1
ATOM 2830 N N . SER A 1 200 ? -30.067 -8.407 -4.090 1.00 26.14 178 SER A N 1
ATOM 2831 C CA . SER A 1 200 ? -30.982 -9.364 -4.778 1.00 29.27 178 SER A CA 1
ATOM 2832 C C . SER A 1 200 ? -30.191 -10.094 -5.869 1.00 31.48 178 SER A C 1
ATOM 2833 O O . SER A 1 200 ? -29.158 -9.548 -6.322 1.00 26.49 178 SER A O 1
ATOM 2840 N N . PHE A 1 201 ? -30.785 -11.198 -6.350 1.00 39.46 179 PHE A N 1
ATOM 2841 C CA . PHE A 1 201 ? -30.240 -12.385 -7.080 1.00 47.05 179 PHE A CA 1
ATOM 2842 C C . PHE A 1 201 ? -31.454 -13.036 -7.763 1.00 52.82 179 PHE A C 1
ATOM 2843 O O . PHE A 1 201 ? -31.541 -13.444 -8.949 1.00 56.60 179 PHE A O 1
#

CATH classification: 1.10.238.10

Radius of gyration: 16.1 Å; Cα contacts (8 Å, |Δi|>4): 250; chains: 1; bounding box: 31×42×42 Å

Secondary structure (DSSP, 8-state):
--GGGSHHHHHHS-HHHHHHHHHHIIIII-TT-SSEEEHHHHHHHHHHHHHHTT--TTSHHHHHHHHHHHHHHHHHHHS--SSTTEEEHHHHHHHHHTTTTS--HHHHHHHHHHHHHHSTT--SEE-HHHHHHHHHHTT--HHHHHHHHHHHTTT-S-EEHHHHHHHHHHHHH---TT-GGGGTTS-S--

Nearest PDB structures (foldseek):
  6kth-assembly1_A  TM=1.005E+00  e=9.196E-30  Bombyx mori
  7pjd-assembly6_F  TM=8.759E-01  e=1.014E-15  Bombyx mori
  7pjd-assembly3_C  TM=8.752E-01  e=3.813E-15  Bombyx mori
  4ndc-assembly2_B  TM=9.115E-01  e=2.733E-12  Doryteuthis pealeii
  5f6t-assembly1_A  TM=9.142E-01  e=3.669E-12  Doryteuthis pealeii